Protein AF-A0A2N1XZN0-F1 (afdb_monomer)

Foldseek 3Di:
DDFPPLVVLVVLLVVLVVVLVVLPPAPQVDADQDDVNPCVHDRCVVVRVVSVVVNVLSVLLNVLSVVVVVLLVQVVVLCVLVVLLVCLVVDALVVVLVVDPPRDDVPPPCNVVVSVVSRVVSVVSNPDDRDDDPQLSNQLSVQLCVLAPHDPGDDDCPRSSVVSSVCSVVCVSVVSSPDDPDD

Radius of gyration: 26.37 Å; Cα contacts (8 Å, |Δi|>4): 139; chains: 1; bounding box: 56×38×82 Å

pLDDT: mean 94.98, std 6.24, range [45.44, 98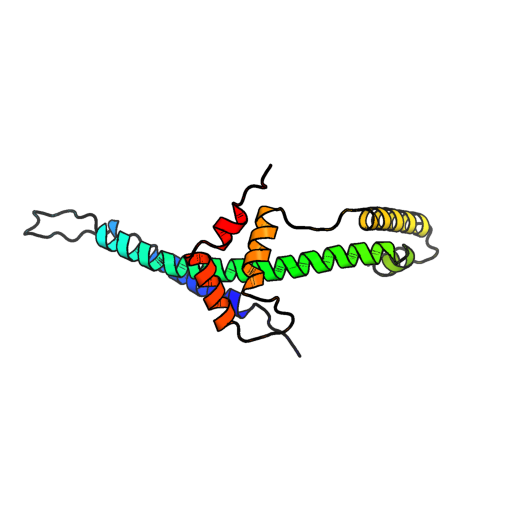.56]

Solvent-accessible surface area (backbone atoms only — not comparable to full-atom values): 10496 Å² total; per-residue (Å²): 134,92,74,71,70,64,55,64,52,53,52,51,38,52,52,49,53,52,51,51,62,65,65,65,64,68,48,56,83,47,62,74,62,38,79,93,57,74,42,61,73,54,58,44,56,72,60,39,53,51,51,54,56,59,48,51,58,52,49,35,45,39,51,20,49,48,50,54,50,50,48,52,51,49,52,53,50,37,51,53,54,44,50,51,26,54,44,35,67,77,52,57,39,66,66,55,50,74,68,45,86,87,55,68,53,94,84,42,90,62,27,66,60,52,47,51,52,43,38,50,54,33,50,54,45,41,70,48,77,80,70,70,71,58,72,39,56,46,36,23,46,52,56,49,50,76,77,43,69,85,77,94,61,76,69,89,50,70,64,52,51,53,50,34,27,51,36,49,75,70,40,50,42,58,52,43,30,64,61,72,80,85,127

Nearest PDB structures (foldseek):
  1t6j-assembly1_A  TM=6.547E-01  e=5.141E-02  Rhodotorula toruloides
  1t6p-assembly1_C  TM=6.583E-01  e=7.734E-02  Rhodotorula toruloides
  1t6p-assembly2_H  TM=6.247E-01  e=6.636E-02  Rhodotorula toruloides
  1t6p-assembly1_B  TM=6.487E-01  e=8.565E-02  Rhodotorula toruloides
  1t6p-assembly1_A  TM=6.321E-01  e=1.841E-01  Rhodotorula toruloides

Sequence (183 aa):
ATESGFMIVQYTAAALVNDLATRAHPACVYSIPTSANAEDHVSMGANEARHVLDMTHDLARVLALELYTAAQALDLRRDMINAARALARRSDAAQFASKVAGAPAPGAAAYPAFLAEVEGLRKELADCPAFAPGAAVARALAALRQHIAFMPVDRAMDGDIRVAVQLIESGELLRAAQVEPRS

Secondary structure (DSSP, 8-state):
----TTHHHHHHHHHHHHHHHHHTS-GGG----BGGGTB-----HHHHHHHHHHHHHHHHHHHHHHHHHHHHHHHHHHHHHHHHHHHHHHS-HHHHHTTSTTPPPTTSTTHHHHHHHHHHHHHHHHHSPPP---HHHHHHHHHHHHHS---SS----HHHHHHHHHHHHTTHHHHHHH-PPP-

Structure (mmCIF, N/CA/C/O backbone):
data_AF-A0A2N1XZN0-F1
#
_entry.id   AF-A0A2N1XZN0-F1
#
loop_
_atom_site.group_PDB
_atom_site.id
_atom_site.type_symbol
_atom_site.label_atom_id
_atom_site.label_alt_id
_atom_site.label_comp_id
_atom_site.label_asym_id
_atom_site.label_entity_id
_atom_site.label_seq_id
_atom_site.pdbx_PDB_ins_code
_atom_site.Cartn_x
_atom_site.Cartn_y
_atom_site.Cartn_z
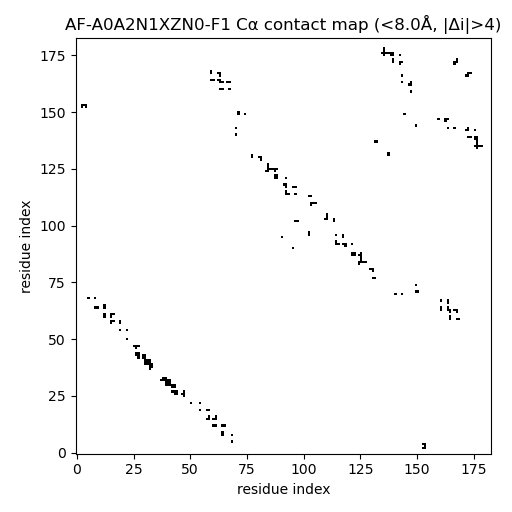_atom_site.occupancy
_atom_site.B_iso_or_equiv
_atom_site.auth_seq_id
_atom_site.auth_comp_id
_atom_site.auth_asym_id
_atom_site.auth_atom_id
_atom_site.pdbx_PDB_model_num
ATOM 1 N N . ALA A 1 1 ? -10.833 0.752 -23.403 1.00 75.75 1 ALA A N 1
ATOM 2 C CA . ALA A 1 1 ? -11.767 1.474 -22.523 1.00 75.75 1 ALA A CA 1
ATOM 3 C C . ALA A 1 1 ? -10.948 2.426 -21.658 1.00 75.75 1 ALA A C 1
ATOM 5 O O . ALA A 1 1 ? -9.732 2.270 -21.613 1.00 75.75 1 ALA A O 1
ATOM 6 N N . THR A 1 2 ? -11.568 3.450 -21.078 1.00 90.50 2 THR A N 1
ATOM 7 C CA . THR A 1 2 ? -10.902 4.321 -20.099 1.00 90.50 2 THR A CA 1
ATOM 8 C C . THR A 1 2 ? -11.017 3.663 -18.730 1.00 90.50 2 THR A C 1
ATOM 10 O O . THR A 1 2 ? -12.127 3.318 -18.337 1.00 90.50 2 THR A O 1
ATOM 13 N N . GLU A 1 3 ? -9.899 3.508 -18.024 1.00 93.50 3 GLU A N 1
ATOM 14 C CA . GLU A 1 3 ? -9.834 2.885 -16.696 1.00 93.50 3 GLU A CA 1
ATOM 15 C C . GLU A 1 3 ? -9.662 3.972 -15.620 1.00 93.50 3 GLU A C 1
ATOM 17 O O . GLU A 1 3 ? -8.870 4.903 -15.793 1.00 93.50 3 GLU A O 1
ATOM 22 N N . SER A 1 4 ? -10.396 3.861 -14.514 1.00 94.81 4 SER A N 1
ATOM 23 C CA . SER A 1 4 ? -10.299 4.747 -13.343 1.00 94.81 4 SER A CA 1
ATOM 24 C C . SER A 1 4 ? -9.342 4.207 -12.280 1.00 94.81 4 SER A C 1
ATOM 26 O O . SER A 1 4 ? -8.866 4.968 -11.431 1.00 94.81 4 SER A O 1
ATOM 28 N N . GLY A 1 5 ? -9.051 2.904 -12.301 1.00 95.38 5 GLY A N 1
ATOM 29 C CA . GLY A 1 5 ? -8.167 2.253 -11.349 1.00 95.38 5 GLY A CA 1
ATOM 30 C C . GLY A 1 5 ? -8.619 2.467 -9.905 1.00 95.38 5 GLY A C 1
ATOM 31 O O . GLY A 1 5 ? -9.792 2.358 -9.558 1.00 95.38 5 GLY A O 1
ATOM 32 N N . PHE A 1 6 ? -7.669 2.820 -9.042 1.00 97.44 6 PHE A N 1
ATOM 33 C CA . PHE A 1 6 ? -7.860 2.931 -7.592 1.00 97.44 6 PHE A CA 1
ATOM 34 C C . PHE A 1 6 ? -8.472 4.273 -7.146 1.00 97.44 6 PHE A C 1
ATOM 36 O O . PHE A 1 6 ? -8.454 4.598 -5.960 1.00 97.44 6 PHE A O 1
ATOM 43 N N . MET A 1 7 ? -9.042 5.061 -8.063 1.00 97.12 7 MET A N 1
ATOM 44 C CA . MET A 1 7 ? -9.631 6.369 -7.744 1.00 97.12 7 MET A CA 1
ATOM 45 C C . MET A 1 7 ? -10.669 6.284 -6.613 1.00 97.12 7 MET A C 1
ATOM 47 O O . MET A 1 7 ? -10.610 7.055 -5.657 1.00 97.12 7 MET A O 1
ATOM 51 N N . ILE A 1 8 ? -11.581 5.306 -6.670 1.00 96.19 8 ILE A N 1
ATOM 52 C CA . ILE A 1 8 ? -12.614 5.153 -5.636 1.00 96.19 8 ILE A CA 1
ATOM 53 C C . ILE A 1 8 ? -12.040 4.669 -4.297 1.00 96.19 8 ILE A C 1
ATOM 55 O O . ILE A 1 8 ? -12.499 5.108 -3.248 1.00 96.19 8 ILE A O 1
ATOM 59 N N . VAL A 1 9 ? -10.987 3.841 -4.323 1.00 97.50 9 VAL A N 1
ATOM 60 C CA . VAL A 1 9 ? -10.264 3.378 -3.123 1.00 97.50 9 VAL A CA 1
ATOM 61 C C . VAL A 1 9 ? -9.704 4.576 -2.357 1.00 97.50 9 VAL A C 1
ATOM 63 O O . VAL A 1 9 ? -9.856 4.660 -1.138 1.00 97.50 9 VAL A O 1
ATOM 66 N N . GLN A 1 10 ? -9.132 5.547 -3.076 1.00 97.44 10 GLN A N 1
ATOM 67 C CA . GLN A 1 10 ? -8.636 6.787 -2.485 1.00 97.44 10 GLN A CA 1
ATOM 68 C C . GLN A 1 10 ? -9.764 7.616 -1.853 1.00 97.44 10 GLN A C 1
ATOM 70 O O . GLN A 1 10 ? -9.594 8.131 -0.748 1.00 97.44 10 GLN A O 1
ATOM 75 N N . TYR A 1 11 ? -10.917 7.737 -2.518 1.00 97.50 11 TYR A N 1
ATOM 76 C CA . TYR A 1 11 ? -12.059 8.486 -1.980 1.00 97.50 11 TYR A CA 1
ATOM 77 C C . TYR A 1 11 ? -12.608 7.841 -0.707 1.00 97.50 11 TYR A C 1
ATOM 79 O O . TYR A 1 11 ? -12.889 8.539 0.266 1.00 97.50 11 TYR A O 1
ATOM 87 N N . THR A 1 12 ? -12.705 6.510 -0.681 1.00 97.81 12 THR A N 1
ATOM 88 C CA . THR A 1 12 ? -13.120 5.767 0.512 1.00 97.81 12 THR A CA 1
ATOM 89 C C . THR A 1 12 ? -12.134 5.960 1.663 1.00 97.81 12 THR A C 1
ATOM 91 O O . THR A 1 12 ? -12.561 6.250 2.779 1.00 97.81 12 THR A O 1
ATOM 94 N N . ALA A 1 13 ? -10.825 5.866 1.405 1.00 98.31 13 ALA A N 1
ATOM 95 C CA . ALA A 1 13 ? -9.807 6.095 2.430 1.00 98.31 13 ALA A CA 1
ATOM 96 C C . ALA A 1 13 ? -9.880 7.525 2.991 1.00 98.31 13 ALA A C 1
ATOM 98 O O . ALA A 1 13 ? -9.872 7.708 4.206 1.00 98.31 13 ALA A O 1
ATOM 99 N N . ALA A 1 14 ? -10.028 8.532 2.125 1.00 98.31 14 ALA A N 1
ATOM 100 C CA . ALA A 1 14 ? -10.159 9.927 2.538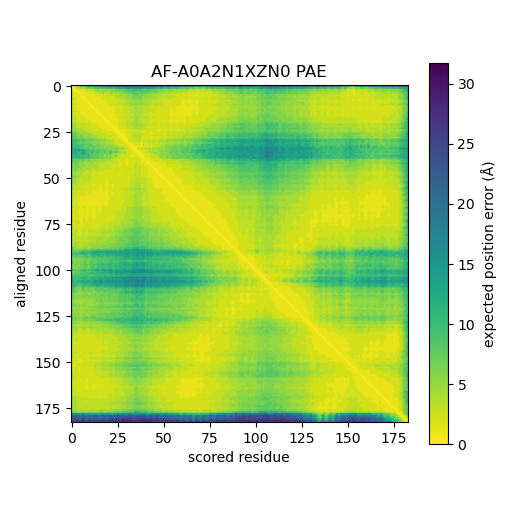 1.00 98.31 14 ALA A CA 1
ATOM 101 C C . ALA A 1 14 ? -11.405 10.167 3.409 1.00 98.31 14 ALA A C 1
ATOM 103 O O . ALA A 1 14 ? -11.319 10.858 4.424 1.00 98.31 14 ALA A O 1
ATOM 104 N N . ALA A 1 15 ? -12.546 9.566 3.052 1.00 98.31 15 ALA A N 1
ATOM 105 C CA . ALA A 1 15 ? -13.774 9.663 3.838 1.00 98.31 15 ALA A CA 1
ATOM 106 C C . ALA A 1 15 ? -13.611 9.051 5.240 1.00 98.31 15 ALA A C 1
ATOM 108 O O . ALA A 1 15 ? -13.977 9.686 6.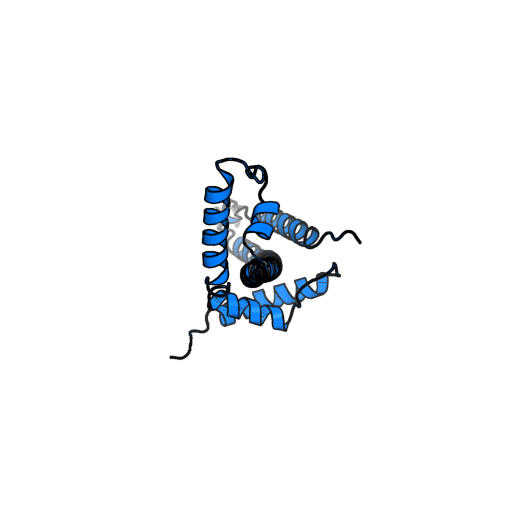228 1.00 98.31 15 ALA A O 1
ATOM 109 N N . LEU A 1 16 ? -13.009 7.859 5.332 1.00 98.25 16 LEU A N 1
ATOM 110 C CA . LEU A 1 16 ? -12.748 7.184 6.608 1.00 98.25 16 LEU A CA 1
ATOM 111 C C . LEU A 1 16 ? -11.783 7.979 7.495 1.00 98.25 16 LEU A C 1
ATOM 113 O O . LEU A 1 16 ? -12.038 8.143 8.684 1.00 98.25 16 LEU A O 1
ATOM 117 N N . VAL A 1 17 ? -10.697 8.511 6.926 1.00 98.38 17 VAL A N 1
ATOM 118 C CA . VAL A 1 17 ? -9.729 9.331 7.673 1.00 98.38 17 VAL A CA 1
ATOM 119 C C . VAL A 1 17 ? -10.375 10.616 8.195 1.00 98.38 17 VAL A C 1
ATOM 121 O O . VAL A 1 17 ? -10.137 10.995 9.340 1.00 98.38 17 VAL A O 1
ATOM 124 N N . ASN A 1 18 ? -11.219 11.273 7.396 1.00 98.12 18 ASN A N 1
ATOM 125 C CA . ASN A 1 18 ? -11.935 12.471 7.834 1.00 98.12 18 ASN A CA 1
ATOM 126 C C . ASN A 1 18 ? -12.917 12.179 8.984 1.00 98.12 18 ASN A C 1
ATOM 128 O O . ASN A 1 18 ? -13.022 12.955 9.936 1.00 98.12 18 ASN A O 1
ATOM 132 N N . ASP A 1 19 ? -13.616 11.047 8.917 1.00 97.69 19 ASP A N 1
ATOM 133 C CA . ASP A 1 19 ? -14.523 10.615 9.979 1.00 97.69 19 ASP A CA 1
ATOM 134 C C . ASP A 1 19 ? -13.769 10.247 11.272 1.00 97.69 19 ASP A C 1
ATOM 136 O O . ASP A 1 19 ? -14.148 10.679 12.361 1.00 97.69 19 ASP A O 1
ATOM 140 N N . LEU A 1 20 ? -12.637 9.542 11.156 1.00 98.00 20 LEU A N 1
ATOM 141 C CA . LEU A 1 20 ? -11.729 9.271 12.277 1.00 98.00 20 LEU A CA 1
ATOM 142 C C . LEU A 1 20 ? -11.234 10.565 12.935 1.00 98.00 20 LEU A C 1
ATOM 144 O O . LEU A 1 20 ? -11.257 10.678 14.159 1.00 98.00 20 LEU A O 1
ATOM 148 N N . ALA A 1 21 ? -10.822 11.554 12.138 1.00 97.19 21 ALA A N 1
ATOM 149 C CA . ALA A 1 21 ? -10.373 12.847 12.649 1.00 97.19 21 ALA A CA 1
ATOM 150 C C . ALA A 1 21 ? -11.491 13.588 13.398 1.00 97.19 21 ALA A C 1
ATOM 152 O O . ALA A 1 21 ? -11.241 14.203 14.432 1.00 97.19 21 ALA A O 1
ATOM 153 N N . THR A 1 22 ? -12.728 13.489 12.908 1.00 95.88 22 THR A N 1
ATOM 154 C CA . THR A 1 22 ? -13.901 14.095 13.553 1.00 95.88 22 THR A CA 1
ATOM 155 C C . THR A 1 22 ? -14.228 13.413 14.887 1.00 95.88 22 THR A C 1
ATOM 157 O O . THR A 1 22 ? -14.539 14.093 15.864 1.00 95.88 22 THR A O 1
ATOM 160 N N . ARG A 1 23 ? -14.118 12.079 14.961 1.00 95.44 23 ARG A N 1
ATOM 161 C CA . ARG A 1 23 ? -14.369 11.295 16.186 1.00 95.44 23 ARG A CA 1
ATOM 162 C C . ARG A 1 23 ? -13.253 11.362 17.227 1.00 95.44 23 ARG A C 1
ATOM 164 O O . ARG A 1 23 ? -13.500 11.024 18.376 1.00 95.44 23 ARG A O 1
ATOM 171 N N . ALA A 1 24 ? -12.063 11.836 16.865 1.00 95.94 24 ALA A N 1
ATOM 172 C CA . ALA A 1 24 ? -10.910 11.930 17.764 1.00 95.94 24 ALA A CA 1
ATOM 173 C C . ALA A 1 24 ? -11.029 13.025 18.847 1.00 95.94 24 ALA A C 1
ATOM 175 O O . ALA A 1 24 ? -10.055 13.303 19.549 1.00 95.94 24 ALA A O 1
ATOM 176 N N . HIS A 1 25 ? -12.188 13.679 18.983 1.00 95.88 25 HIS A N 1
ATOM 177 C CA . HIS A 1 25 ? -12.416 14.623 20.068 1.00 95.88 25 HIS A CA 1
ATOM 178 C C . HIS A 1 25 ? -12.482 13.879 21.418 1.00 95.88 25 HIS A C 1
ATOM 180 O O . HIS A 1 25 ? -13.339 13.009 21.581 1.00 95.88 25 HIS A O 1
ATOM 186 N N . PRO A 1 26 ? -11.623 14.220 22.395 1.00 95.25 26 PRO A N 1
ATOM 187 C CA . PRO A 1 26 ? -11.491 13.448 23.626 1.00 95.25 26 PRO A CA 1
ATOM 188 C C . PRO A 1 26 ? -12.726 13.592 24.521 1.00 95.25 26 PRO A C 1
ATOM 190 O O . PRO A 1 26 ? -13.073 14.695 24.937 1.00 95.25 26 PRO A O 1
ATOM 193 N N . ALA A 1 27 ? -13.355 12.485 24.910 1.00 93.69 27 ALA A N 1
ATOM 194 C CA . ALA A 1 27 ? -14.490 12.497 25.834 1.00 93.69 27 ALA A CA 1
ATOM 195 C C . ALA A 1 27 ? -14.088 12.935 27.253 1.00 93.69 27 ALA A C 1
ATOM 197 O O . ALA A 1 27 ? -14.923 13.439 28.003 1.00 93.69 27 ALA A O 1
ATOM 198 N N . CYS A 1 28 ? -12.813 12.779 27.621 1.00 92.62 28 CYS A N 1
ATOM 199 C CA . CYS A 1 28 ? -12.299 13.102 28.954 1.00 92.62 28 CYS A CA 1
ATOM 200 C C . CYS A 1 28 ? -12.264 14.604 29.283 1.00 92.62 28 CYS A C 1
ATOM 202 O O . CYS A 1 28 ? -12.054 14.960 30.439 1.00 92.62 28 CYS A O 1
ATOM 204 N N . VAL A 1 29 ? -12.477 15.489 28.300 1.00 95.50 29 VAL A N 1
ATOM 205 C CA . VAL A 1 29 ? -12.582 16.944 28.532 1.00 95.50 29 VAL A CA 1
ATOM 206 C C . VAL A 1 29 ? -13.964 17.369 29.038 1.00 95.50 29 VAL A C 1
ATOM 208 O O . VAL A 1 29 ? -14.152 18.529 29.401 1.00 95.50 29 VAL A O 1
ATOM 211 N N . TYR A 1 30 ? -14.926 16.443 29.079 1.00 92.75 30 TYR A N 1
ATOM 212 C CA . TYR A 1 30 ? -16.267 16.673 29.601 1.00 92.75 30 TYR A CA 1
ATOM 213 C C . TYR A 1 30 ? -16.455 15.995 30.958 1.00 92.75 30 TYR A C 1
ATOM 215 O O . TYR A 1 30 ? -16.087 14.841 31.153 1.00 92.75 30 TYR A O 1
ATOM 223 N N . SER A 1 31 ? -17.118 16.697 31.875 1.00 94.06 31 SER A N 1
ATOM 224 C CA . SER A 1 31 ? -17.570 16.163 33.158 1.00 94.06 31 SER A CA 1
ATOM 225 C C . SER A 1 31 ? -18.970 16.694 33.452 1.00 94.06 31 SER A C 1
ATOM 227 O O . SER A 1 31 ? -19.250 17.869 33.213 1.00 94.06 31 SER A O 1
ATOM 229 N N . ILE A 1 32 ? -19.854 15.832 33.952 1.00 93.00 32 ILE A N 1
ATOM 230 C CA . ILE A 1 32 ? -21.197 16.210 34.397 1.00 93.00 32 ILE A CA 1
ATOM 231 C C . ILE A 1 32 ? -21.308 15.790 35.862 1.00 93.00 32 ILE A C 1
ATOM 233 O O . ILE A 1 32 ? -21.237 14.588 36.120 1.00 93.00 32 ILE A O 1
ATOM 237 N N . PRO A 1 33 ? -21.482 16.738 36.803 1.00 93.62 33 PRO A N 1
ATOM 238 C CA . PRO A 1 33 ? -21.619 16.410 38.211 1.00 93.62 33 PRO A CA 1
ATOM 239 C C . PRO A 1 33 ? -22.817 15.503 38.483 1.00 93.62 33 PRO A C 1
ATOM 241 O O . PRO A 1 33 ? -23.930 15.754 38.011 1.00 93.62 33 PRO A O 1
ATOM 244 N N . THR A 1 34 ? -22.603 14.476 39.292 1.00 93.94 34 THR A N 1
ATOM 245 C CA . THR A 1 34 ? -23.621 13.499 39.696 1.00 93.94 34 THR A CA 1
ATOM 246 C C . THR A 1 34 ? -23.715 13.417 41.220 1.00 93.94 34 THR A C 1
ATOM 248 O O . THR A 1 34 ? -22.968 14.069 41.954 1.00 93.94 34 THR A O 1
ATOM 251 N N . SER A 1 35 ? -24.700 12.664 41.724 1.00 93.25 35 SER A N 1
ATOM 252 C CA . SER A 1 35 ? -24.818 12.343 43.156 1.00 93.25 35 SER A CA 1
ATOM 253 C C . SER A 1 35 ? -24.848 13.580 44.071 1.00 93.25 35 SER A C 1
ATOM 255 O O . SER A 1 35 ? -24.110 13.657 45.047 1.00 93.25 35 SER A O 1
ATOM 257 N N . ALA A 1 36 ? -25.682 14.576 43.738 1.00 92.38 36 ALA A N 1
ATOM 258 C CA . ALA A 1 36 ? -25.765 15.854 44.460 1.00 92.38 36 ALA A CA 1
ATOM 259 C C . ALA A 1 36 ? -24.402 16.564 44.611 1.00 92.38 36 ALA A C 1
ATOM 261 O O . ALA A 1 36 ? -24.102 17.131 45.660 1.00 92.38 36 ALA A O 1
ATOM 262 N N . ASN A 1 37 ? -23.594 16.537 43.543 1.00 92.75 37 ASN A N 1
ATOM 263 C CA . ASN A 1 37 ? -22.253 17.125 43.474 1.00 92.75 37 ASN A CA 1
ATOM 264 C C . ASN A 1 37 ? -21.205 16.417 44.357 1.00 92.75 37 ASN A C 1
ATOM 266 O O . ASN A 1 37 ? -20.148 16.984 44.615 1.00 92.75 37 ASN A O 1
ATOM 270 N N . ALA A 1 38 ? -21.484 15.191 44.820 1.00 94.25 38 ALA A N 1
ATOM 271 C CA . ALA A 1 38 ? -20.475 14.341 45.456 1.00 94.25 38 ALA A CA 1
ATOM 272 C C . ALA A 1 38 ? -19.449 13.812 44.440 1.00 94.25 38 ALA A C 1
ATOM 274 O O . ALA A 1 38 ? -18.286 13.617 44.777 1.00 94.25 38 ALA A O 1
ATOM 275 N N . GLU A 1 39 ? -19.885 13.599 43.198 1.00 93.69 39 GLU A N 1
ATOM 276 C CA . GLU A 1 39 ? -19.036 13.287 42.049 1.00 93.69 39 GLU A CA 1
ATOM 277 C C . GLU A 1 39 ? -19.025 14.514 41.133 1.00 93.69 39 GLU A C 1
ATOM 279 O O . GLU A 1 39 ? -19.744 14.574 40.139 1.00 93.69 39 GLU A O 1
ATOM 284 N N . ASP A 1 40 ? -18.274 15.545 41.513 1.00 94.12 40 ASP A N 1
ATOM 285 C CA . ASP A 1 40 ? -18.189 16.821 40.790 1.00 94.12 40 ASP A CA 1
ATOM 286 C C . ASP A 1 40 ? -17.206 16.793 39.605 1.00 94.12 40 ASP A C 1
ATOM 288 O O . ASP A 1 40 ? -17.276 17.638 38.708 1.00 94.12 40 ASP A O 1
ATOM 292 N N . HIS A 1 41 ? -16.347 15.771 39.544 1.00 95.06 41 HIS A N 1
ATOM 293 C CA . HIS A 1 41 ? -15.459 15.495 38.422 1.00 95.06 41 HIS A CA 1
ATOM 294 C C . HIS A 1 41 ? -15.398 13.995 38.095 1.00 95.06 41 HIS A C 1
ATOM 296 O O . HIS A 1 41 ? -15.044 13.174 38.940 1.00 95.06 41 HIS A O 1
ATOM 302 N N . VAL A 1 42 ? -15.647 13.630 36.835 1.00 95.06 42 VAL A N 1
ATOM 303 C CA . VAL A 1 42 ? -15.548 12.247 36.336 1.00 95.06 42 VAL A CA 1
ATOM 304 C C . VAL A 1 42 ? -14.695 12.174 35.069 1.00 95.06 42 VAL A C 1
ATOM 306 O O . VAL A 1 42 ? -14.526 13.160 34.363 1.00 95.06 42 VAL A O 1
ATOM 309 N N . SER A 1 43 ? -14.123 11.003 34.778 1.00 94.69 43 SER A N 1
ATOM 310 C CA . SER A 1 43 ? -13.111 10.848 33.718 1.00 94.69 43 SER A CA 1
ATOM 311 C C . SER A 1 43 ? -13.663 10.577 32.318 1.00 94.69 43 SER A C 1
ATOM 313 O O . SER A 1 43 ? -12.919 10.677 31.347 1.00 94.69 43 SER A O 1
ATOM 315 N N . MET A 1 44 ? -14.918 10.125 32.215 1.00 96.75 44 MET A N 1
ATOM 316 C CA . MET A 1 44 ? -15.516 9.581 30.983 1.00 96.75 44 MET A CA 1
ATOM 317 C C . MET A 1 44 ? -14.714 8.435 30.327 1.00 96.75 44 MET A C 1
ATOM 319 O O . MET A 1 44 ? -14.957 8.082 29.174 1.00 96.75 44 MET A O 1
ATOM 323 N N . GLY A 1 45 ? -13.791 7.797 31.060 1.00 95.62 45 GLY A N 1
ATOM 324 C CA . GLY A 1 45 ? -12.815 6.865 30.483 1.00 95.62 45 GLY A CA 1
ATOM 325 C C . GLY A 1 45 ? -13.422 5.623 29.821 1.00 95.62 45 GLY A C 1
ATOM 326 O O . GLY A 1 45 ? -12.908 5.155 28.810 1.00 95.62 45 GLY A O 1
ATOM 327 N N . ALA A 1 46 ? -14.542 5.108 30.336 1.00 95.50 46 ALA A N 1
ATOM 328 C CA . ALA A 1 46 ? -15.234 3.973 29.718 1.00 95.50 46 ALA A CA 1
ATOM 329 C C . ALA A 1 46 ? -15.850 4.329 28.350 1.00 95.50 46 ALA A C 1
ATOM 331 O O . ALA A 1 46 ? -15.869 3.490 27.449 1.00 95.50 46 ALA A O 1
ATOM 332 N N . ASN A 1 47 ? -16.321 5.570 28.181 1.00 94.50 47 ASN A N 1
ATOM 333 C CA . ASN A 1 47 ? -16.852 6.054 26.905 1.00 94.50 47 ASN A CA 1
ATOM 334 C C . ASN A 1 47 ? -15.719 6.238 25.896 1.00 94.50 47 ASN A C 1
ATOM 336 O O . ASN A 1 47 ? -15.820 5.746 24.775 1.00 94.50 47 ASN A O 1
ATOM 340 N N . GLU A 1 48 ? -14.618 6.857 26.328 1.00 96.19 48 GLU A N 1
ATOM 341 C CA . GLU A 1 48 ? -13.422 7.034 25.500 1.00 96.19 48 GLU A CA 1
ATOM 342 C C . GLU A 1 48 ? -12.881 5.686 25.003 1.00 96.19 48 GLU A C 1
ATOM 344 O O . GLU A 1 48 ? -12.661 5.503 23.808 1.00 96.19 48 GLU A O 1
ATOM 349 N N . ALA A 1 49 ? -12.742 4.701 25.896 1.00 96.44 49 ALA A N 1
ATOM 350 C CA . ALA A 1 49 ? -12.248 3.373 25.537 1.00 96.44 49 ALA A CA 1
ATOM 351 C C . ALA A 1 49 ? -13.128 2.682 24.481 1.00 96.44 49 ALA A C 1
ATOM 353 O O . ALA A 1 49 ? -12.606 2.055 23.560 1.00 96.44 49 ALA A O 1
ATOM 354 N N . ARG A 1 50 ? -14.458 2.816 24.586 1.00 96.06 50 ARG A N 1
ATOM 355 C CA . ARG A 1 50 ? -15.396 2.290 23.583 1.00 96.06 50 ARG A CA 1
ATOM 356 C C . ARG A 1 50 ? -15.254 3.003 22.238 1.00 96.06 50 ARG A C 1
ATOM 358 O O . ARG A 1 50 ? -15.188 2.327 21.219 1.00 96.06 50 ARG A O 1
ATOM 365 N N . HIS A 1 51 ? -15.169 4.335 22.232 1.00 95.19 51 HIS A N 1
ATOM 366 C CA . HIS A 1 51 ? -14.999 5.109 20.998 1.00 95.19 51 HIS A CA 1
ATOM 367 C C . HIS A 1 51 ? -13.701 4.749 20.276 1.00 95.19 51 HIS A C 1
ATOM 369 O O . HIS A 1 51 ? -13.718 4.481 19.077 1.00 95.19 51 HIS A O 1
ATOM 375 N N . VAL A 1 52 ? -12.587 4.682 21.011 1.00 96.38 52 VAL A N 1
ATOM 376 C CA . VAL A 1 52 ? -11.288 4.307 20.443 1.00 96.38 52 VAL A CA 1
ATOM 377 C C . VAL A 1 52 ? -11.330 2.887 19.888 1.00 96.38 52 VAL A C 1
ATOM 379 O O . VAL A 1 52 ? -10.838 2.664 18.783 1.00 96.38 52 VAL A O 1
ATOM 382 N N . LEU A 1 53 ? -11.945 1.937 20.604 1.00 96.31 53 LEU A N 1
ATOM 383 C CA . LEU A 1 53 ? -12.100 0.565 20.119 1.00 96.31 53 LEU A CA 1
ATOM 384 C C . LEU A 1 53 ? -12.860 0.525 18.786 1.00 96.31 53 LEU A C 1
ATOM 386 O O . LEU A 1 53 ? -12.367 -0.076 17.833 1.00 96.31 53 LEU A O 1
ATOM 390 N N . ASP A 1 54 ? -13.990 1.222 18.678 1.00 96.19 54 ASP A N 1
ATOM 391 C CA . ASP A 1 54 ? -14.759 1.292 17.431 1.00 96.19 54 ASP A CA 1
ATOM 392 C C . ASP A 1 54 ? -13.939 1.931 16.292 1.00 96.19 54 ASP A C 1
ATOM 394 O O . ASP A 1 54 ? -13.927 1.429 15.166 1.00 96.19 54 ASP A O 1
ATOM 398 N N . MET A 1 55 ? -13.174 2.989 16.589 1.00 97.81 55 MET A N 1
ATOM 399 C CA . MET A 1 55 ? -12.278 3.644 15.627 1.00 97.81 55 MET A CA 1
ATOM 400 C C . MET A 1 55 ? -11.164 2.718 15.114 1.00 97.81 55 MET A C 1
ATOM 402 O O . MET A 1 55 ? -10.709 2.891 13.982 1.00 97.81 55 MET A O 1
ATOM 406 N N . THR A 1 56 ? -10.733 1.708 15.883 1.00 96.69 56 THR A N 1
ATOM 407 C CA . THR A 1 56 ? -9.713 0.757 15.401 1.00 96.69 56 THR A CA 1
ATOM 408 C C . THR A 1 56 ? -10.185 -0.067 14.200 1.00 96.69 56 THR A C 1
ATOM 410 O O . THR A 1 56 ? -9.376 -0.375 13.324 1.00 96.69 56 THR A O 1
ATOM 413 N N . HIS A 1 57 ? -11.487 -0.352 14.089 1.00 95.81 57 HIS A N 1
ATOM 414 C CA . HIS A 1 57 ? -12.047 -1.041 12.923 1.00 95.81 57 HIS A CA 1
ATOM 415 C C . HIS A 1 57 ? -12.013 -0.167 11.664 1.00 95.81 57 HIS A C 1
ATOM 417 O O . HIS A 1 57 ? -11.719 -0.652 10.571 1.00 95.81 57 HIS A O 1
ATOM 423 N N . ASP A 1 58 ? -12.270 1.134 11.796 1.00 97.38 58 ASP A N 1
ATOM 424 C CA . ASP A 1 58 ? -12.163 2.068 10.672 1.00 97.38 58 ASP A CA 1
ATOM 425 C C . ASP A 1 58 ? -10.710 2.306 10.268 1.00 97.38 58 ASP A C 1
ATOM 427 O O . ASP A 1 58 ? -10.400 2.347 9.077 1.00 97.38 58 ASP A O 1
ATOM 431 N N . LEU A 1 59 ? -9.797 2.359 11.241 1.00 97.56 59 LEU A N 1
ATOM 432 C CA . LEU A 1 59 ? -8.366 2.391 10.965 1.00 97.56 59 LEU A CA 1
ATOM 433 C C . LEU A 1 59 ? -7.915 1.137 10.201 1.00 97.56 59 LEU A C 1
ATOM 435 O O . LEU A 1 59 ? -7.170 1.254 9.229 1.00 97.56 59 LEU A O 1
ATOM 439 N N . ALA A 1 60 ? -8.401 -0.052 10.572 1.00 97.75 60 ALA A N 1
ATOM 440 C CA . ALA A 1 60 ? -8.102 -1.285 9.845 1.00 97.75 60 ALA A CA 1
ATOM 441 C C . ALA A 1 60 ? -8.557 -1.216 8.376 1.00 97.75 60 ALA A C 1
ATOM 443 O O . ALA A 1 60 ? -7.833 -1.661 7.483 1.00 97.75 60 ALA A O 1
ATOM 444 N N . ARG A 1 61 ? -9.711 -0.589 8.102 1.00 98.25 61 ARG A N 1
ATOM 445 C CA . ARG A 1 61 ? -10.179 -0.322 6.731 1.00 98.25 61 ARG A CA 1
ATOM 446 C C . ARG A 1 61 ? -9.250 0.624 5.981 1.00 98.25 61 ARG A C 1
ATOM 448 O O . ARG A 1 61 ? -8.899 0.327 4.845 1.00 98.25 61 ARG A O 1
ATOM 455 N N . VAL A 1 62 ? -8.811 1.717 6.603 1.00 98.56 62 VAL A N 1
ATOM 456 C CA . VAL A 1 62 ? -7.850 2.648 5.984 1.00 98.56 62 VAL A CA 1
ATOM 457 C C . VAL A 1 62 ? -6.552 1.924 5.612 1.00 98.56 62 VAL A C 1
ATOM 459 O O . VAL A 1 62 ? -6.116 2.008 4.464 1.00 98.56 62 VAL A O 1
ATOM 462 N N . LEU A 1 63 ? -5.986 1.146 6.538 1.00 98.31 63 LEU A N 1
ATOM 463 C CA . LEU A 1 63 ? -4.761 0.374 6.303 1.00 98.31 63 LEU A CA 1
ATOM 464 C C . LEU A 1 63 ? -4.935 -0.674 5.195 1.00 98.31 63 LEU A C 1
ATOM 466 O O . LEU A 1 63 ? -4.029 -0.884 4.390 1.00 98.31 63 LEU A O 1
ATOM 470 N N . ALA A 1 64 ? -6.101 -1.315 5.114 1.00 98.38 64 ALA A N 1
ATOM 471 C CA . ALA A 1 64 ? -6.408 -2.268 4.054 1.00 98.38 64 ALA A CA 1
ATOM 472 C C . ALA A 1 64 ? -6.412 -1.605 2.666 1.00 98.38 64 ALA A C 1
ATOM 474 O O . ALA A 1 64 ? -5.824 -2.141 1.725 1.00 98.38 64 ALA A O 1
ATOM 475 N N . LEU A 1 65 ? -7.033 -0.426 2.541 1.00 98.56 65 LEU A N 1
ATOM 476 C CA . LEU A 1 65 ? -7.063 0.350 1.296 1.00 98.56 65 LEU A CA 1
ATOM 477 C C . LEU A 1 65 ? -5.656 0.826 0.897 1.00 98.56 65 LEU A C 1
ATOM 479 O O . LEU A 1 65 ? -5.285 0.760 -0.280 1.00 98.56 65 LEU A O 1
ATOM 483 N N . GLU A 1 66 ? -4.854 1.255 1.873 1.00 98.44 66 GLU A N 1
ATOM 484 C CA . GLU A 1 66 ? -3.464 1.656 1.661 1.00 98.44 66 GLU A CA 1
ATOM 485 C C . GLU A 1 66 ? -2.609 0.483 1.169 1.00 98.44 66 GLU A C 1
ATOM 487 O O . GLU A 1 66 ? -1.964 0.595 0.126 1.00 98.44 66 GLU A O 1
ATOM 492 N N . LEU A 1 67 ? -2.640 -0.665 1.854 1.00 98.00 67 LEU A N 1
ATOM 493 C CA . LEU A 1 67 ? -1.855 -1.837 1.456 1.00 98.00 67 LEU A CA 1
ATOM 494 C C . LEU A 1 67 ? -2.303 -2.414 0.114 1.00 98.00 67 LEU A C 1
ATOM 496 O O . LEU A 1 67 ? -1.456 -2.851 -0.669 1.00 98.00 67 LEU A O 1
ATOM 500 N N . TYR A 1 68 ? -3.602 -2.381 -0.189 1.00 98.31 68 TYR A N 1
ATOM 501 C CA . TYR A 1 68 ? -4.103 -2.794 -1.497 1.00 98.31 68 TYR A CA 1
ATOM 502 C C . TYR A 1 68 ? -3.526 -1.909 -2.615 1.00 98.31 68 TYR A C 1
ATOM 504 O O . TYR A 1 68 ? -3.008 -2.417 -3.616 1.00 98.31 68 TYR A O 1
ATOM 512 N N . THR A 1 69 ? -3.524 -0.590 -2.405 1.00 98.38 69 THR A N 1
ATOM 513 C CA . THR A 1 69 ? -2.942 0.385 -3.339 1.00 98.38 69 THR A CA 1
ATOM 514 C C . THR A 1 69 ? -1.425 0.218 -3.457 1.00 98.38 69 THR A C 1
ATOM 516 O O . THR A 1 69 ? -0.882 0.190 -4.563 1.00 98.38 69 THR A O 1
ATOM 519 N N . ALA A 1 70 ? -0.727 0.052 -2.331 1.00 98.25 70 ALA A N 1
ATOM 520 C CA . ALA A 1 70 ? 0.720 -0.120 -2.287 1.00 98.25 70 ALA A CA 1
ATOM 521 C C . ALA A 1 70 ? 1.169 -1.397 -3.012 1.00 98.25 70 ALA A C 1
ATOM 523 O O . ALA A 1 70 ? 2.161 -1.369 -3.741 1.00 98.25 70 ALA A O 1
ATOM 524 N N . ALA A 1 71 ? 0.423 -2.496 -2.868 1.00 98.31 71 ALA A N 1
ATOM 525 C CA . ALA A 1 71 ? 0.695 -3.741 -3.578 1.00 98.31 71 ALA A CA 1
ATOM 526 C C . ALA A 1 71 ? 0.589 -3.561 -5.098 1.00 98.31 71 ALA A C 1
ATOM 528 O O . ALA A 1 71 ? 1.497 -3.949 -5.833 1.00 98.31 71 ALA A O 1
ATOM 529 N N . GLN A 1 72 ? -0.483 -2.917 -5.571 1.00 98.31 72 GLN A N 1
ATOM 530 C CA . GLN A 1 72 ? -0.662 -2.613 -6.992 1.00 98.31 72 GLN A CA 1
ATOM 531 C C . GLN A 1 72 ? 0.461 -1.709 -7.528 1.00 98.31 72 GLN A C 1
ATOM 533 O O . GLN A 1 72 ? 1.038 -1.984 -8.581 1.00 98.31 72 GLN A O 1
ATOM 538 N N . ALA A 1 73 ? 0.804 -0.647 -6.795 1.00 98.25 73 ALA A N 1
ATOM 539 C CA . ALA A 1 73 ? 1.859 0.287 -7.179 1.00 98.25 73 ALA A CA 1
ATOM 540 C C . ALA A 1 73 ? 3.242 -0.381 -7.226 1.00 98.25 73 ALA A C 1
ATOM 542 O O . ALA A 1 73 ? 4.053 -0.080 -8.105 1.00 98.25 73 ALA A O 1
ATOM 543 N N . LEU A 1 74 ? 3.519 -1.298 -6.297 1.00 98.44 74 LEU A N 1
ATOM 544 C CA . LEU A 1 74 ? 4.784 -2.019 -6.245 1.00 98.44 74 LEU A CA 1
ATOM 545 C C . LEU A 1 74 ? 4.946 -2.984 -7.424 1.00 98.44 74 LEU A C 1
ATOM 547 O O . LEU A 1 74 ? 6.035 -3.035 -7.998 1.00 98.44 74 LEU A O 1
ATOM 551 N N . ASP A 1 75 ? 3.883 -3.687 -7.818 1.00 98.12 75 ASP A N 1
ATOM 552 C CA . ASP A 1 75 ? 3.894 -4.541 -9.011 1.00 98.12 75 ASP A CA 1
ATOM 553 C C . ASP A 1 75 ? 4.179 -3.713 -10.272 1.00 98.12 75 ASP A C 1
ATOM 555 O O . ASP A 1 75 ? 5.130 -4.000 -11.001 1.00 98.12 75 ASP A O 1
ATOM 559 N N . LEU A 1 76 ? 3.456 -2.601 -10.464 1.00 97.94 76 LEU A N 1
ATOM 560 C CA . LEU A 1 76 ? 3.680 -1.681 -11.587 1.00 97.94 76 LEU A CA 1
ATOM 561 C C . LEU A 1 76 ? 5.114 -1.137 -11.615 1.00 97.94 76 LEU A C 1
ATOM 563 O O . LEU A 1 76 ? 5.762 -1.112 -12.663 1.00 97.94 76 LEU A O 1
ATOM 567 N N . ARG A 1 77 ? 5.640 -0.718 -10.457 1.00 97.38 77 ARG A N 1
ATOM 568 C CA . ARG A 1 77 ? 7.008 -0.201 -10.342 1.00 97.38 77 ARG A CA 1
ATOM 569 C C . ARG A 1 77 ? 8.039 -1.275 -10.677 1.00 97.38 77 ARG A C 1
ATOM 571 O O . ARG A 1 77 ? 9.015 -0.987 -11.374 1.00 97.38 77 ARG A O 1
ATOM 578 N N . ARG A 1 78 ? 7.837 -2.499 -10.186 1.00 97.00 78 ARG A N 1
ATOM 579 C CA . ARG A 1 78 ? 8.721 -3.636 -10.454 1.00 97.00 78 ARG A CA 1
ATOM 580 C C . A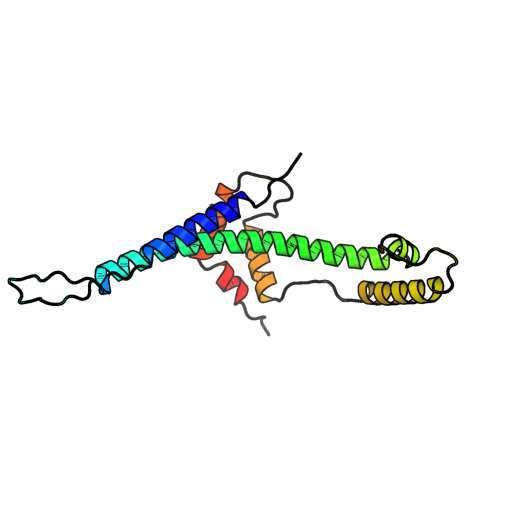RG A 1 78 ? 8.753 -3.964 -11.938 1.00 97.00 78 ARG A C 1
ATOM 582 O O . ARG A 1 78 ? 9.844 -4.132 -12.486 1.00 97.00 78 ARG A O 1
ATOM 589 N N . ASP A 1 79 ? 7.593 -4.024 -12.573 1.00 96.88 79 ASP A N 1
ATOM 590 C CA . ASP A 1 79 ? 7.485 -4.353 -13.989 1.00 96.88 79 ASP A CA 1
ATOM 591 C C . ASP A 1 79 ? 8.088 -3.252 -14.858 1.00 96.88 79 ASP A C 1
ATOM 593 O O . ASP A 1 79 ? 8.902 -3.547 -15.731 1.00 96.88 79 ASP A O 1
ATOM 597 N N . MET A 1 80 ? 7.808 -1.981 -14.560 1.00 96.44 80 MET A N 1
ATOM 598 C CA . MET A 1 80 ? 8.374 -0.840 -15.283 1.00 96.44 80 MET A CA 1
ATOM 599 C C . MET A 1 80 ? 9.909 -0.817 -15.227 1.00 96.44 80 MET A C 1
ATOM 601 O O . MET A 1 80 ? 10.567 -0.715 -16.265 1.00 96.44 80 MET A O 1
ATOM 605 N N . ILE A 1 81 ? 10.500 -0.944 -14.033 1.00 95.38 81 ILE A N 1
ATOM 606 C CA . ILE A 1 81 ? 11.962 -0.898 -13.875 1.00 95.38 81 ILE A CA 1
ATOM 607 C C . ILE A 1 81 ? 12.612 -2.105 -14.558 1.00 95.38 81 ILE A C 1
ATOM 609 O O . ILE A 1 81 ? 13.602 -1.963 -15.278 1.00 95.38 81 ILE A O 1
ATOM 613 N N . ASN A 1 82 ? 12.057 -3.304 -14.378 1.00 97.06 82 ASN A N 1
ATOM 614 C CA . ASN A 1 82 ? 12.632 -4.502 -14.981 1.00 97.06 82 ASN A CA 1
ATOM 615 C C . ASN A 1 82 ? 12.431 -4.550 -16.505 1.00 97.06 82 ASN A C 1
ATOM 617 O O . ASN A 1 82 ? 13.319 -5.034 -17.210 1.00 97.06 82 ASN A O 1
ATOM 621 N N . ALA A 1 83 ? 11.344 -3.982 -17.033 1.00 95.19 83 ALA A N 1
ATOM 622 C CA . ALA A 1 83 ? 11.150 -3.797 -18.468 1.00 95.19 83 ALA A CA 1
ATOM 623 C C . ALA A 1 83 ? 12.182 -2.828 -19.061 1.00 95.19 83 ALA A C 1
ATOM 625 O O . ALA A 1 83 ? 12.737 -3.124 -20.121 1.00 95.19 83 ALA A O 1
ATOM 626 N N . ALA A 1 84 ? 12.490 -1.725 -18.367 1.00 93.31 84 ALA A N 1
ATOM 627 C CA . ALA A 1 84 ? 13.527 -0.778 -18.777 1.00 93.31 84 ALA A CA 1
ATOM 628 C C . ALA A 1 84 ? 14.919 -1.433 -18.810 1.00 93.31 84 ALA A C 1
ATOM 630 O O . ALA A 1 84 ? 15.640 -1.301 -19.798 1.00 93.31 84 ALA A O 1
ATOM 631 N N . ARG A 1 85 ? 15.262 -2.235 -17.793 1.00 95.44 85 ARG A N 1
ATOM 632 C CA . ARG A 1 85 ? 16.506 -3.031 -17.764 1.00 95.44 85 ARG A CA 1
ATOM 633 C C . ARG A 1 85 ? 16.588 -4.026 -18.918 1.00 95.44 85 ARG A C 1
ATOM 635 O O . ARG A 1 85 ? 17.612 -4.144 -19.586 1.00 95.44 85 ARG A O 1
ATOM 642 N N . ALA A 1 86 ? 15.496 -4.740 -19.179 1.00 95.00 86 ALA A N 1
ATOM 643 C CA . ALA A 1 86 ? 15.435 -5.676 -20.292 1.00 95.00 86 ALA A CA 1
ATOM 644 C C . ALA A 1 86 ? 15.529 -4.957 -21.648 1.00 95.00 86 ALA A C 1
ATOM 646 O O . ALA A 1 86 ? 16.111 -5.512 -22.578 1.00 95.00 86 ALA A O 1
ATOM 647 N N . LEU A 1 87 ? 14.964 -3.748 -21.773 1.00 94.38 87 LEU A N 1
ATOM 648 C CA . LEU A 1 87 ? 15.079 -2.915 -22.971 1.00 94.38 87 LEU A CA 1
ATOM 649 C C . LEU A 1 87 ? 16.526 -2.476 -23.184 1.00 94.38 87 LEU A C 1
ATOM 651 O O . LEU A 1 87 ? 17.046 -2.626 -24.283 1.00 94.38 87 LEU A O 1
ATOM 655 N N . ALA A 1 88 ? 17.199 -2.037 -22.119 1.00 95.25 88 ALA A N 1
ATOM 656 C CA . ALA A 1 88 ? 18.601 -1.645 -22.166 1.00 95.25 88 ALA A CA 1
ATOM 657 C C . ALA A 1 88 ? 19.493 -2.756 -22.732 1.00 95.25 88 ALA A C 1
ATOM 659 O O . ALA A 1 88 ? 20.390 -2.463 -23.507 1.00 95.25 88 ALA A O 1
ATOM 660 N N . ARG A 1 89 ? 19.216 -4.032 -22.431 1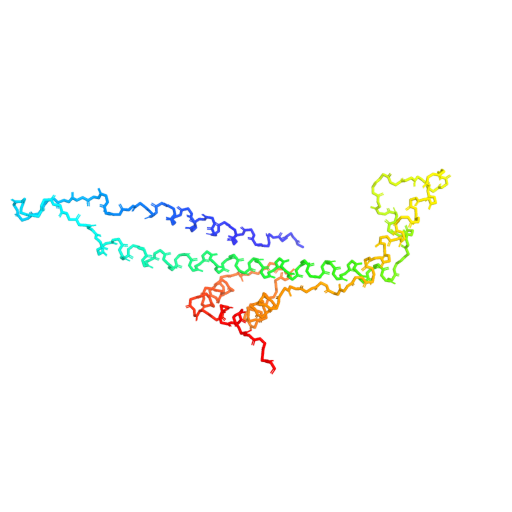.00 94.75 89 ARG A N 1
ATOM 661 C CA . ARG A 1 89 ? 19.987 -5.181 -22.948 1.00 94.75 89 ARG A CA 1
ATOM 662 C C . ARG A 1 89 ? 19.758 -5.505 -24.424 1.00 94.75 89 ARG A C 1
ATOM 664 O O . ARG A 1 89 ? 20.638 -6.094 -25.040 1.00 94.75 89 ARG A O 1
ATOM 671 N N . ARG A 1 90 ? 18.581 -5.187 -24.969 1.00 95.25 90 ARG A N 1
ATOM 672 C CA . ARG A 1 90 ? 18.169 -5.578 -26.334 1.00 95.25 90 ARG A CA 1
ATOM 673 C C . ARG A 1 90 ? 18.183 -4.432 -27.349 1.00 95.25 90 ARG A C 1
ATOM 675 O O . ARG A 1 90 ? 18.008 -4.690 -28.534 1.00 95.25 90 ARG A O 1
ATOM 682 N N . SER A 1 91 ? 18.352 -3.198 -26.886 1.00 93.12 91 SER A N 1
ATOM 683 C CA . SER A 1 91 ? 18.386 -1.981 -27.703 1.00 93.12 91 SER A CA 1
ATOM 684 C C . SER A 1 91 ? 19.771 -1.337 -27.664 1.00 93.12 91 SER A C 1
ATOM 686 O O . SER A 1 91 ? 20.539 -1.555 -26.729 1.00 93.12 91 SER A O 1
ATOM 688 N N . ASP A 1 92 ? 20.078 -0.523 -28.671 1.00 93.69 92 ASP A N 1
ATOM 689 C CA . ASP A 1 92 ? 21.311 0.261 -28.750 1.00 93.69 92 ASP A CA 1
ATOM 690 C C . ASP A 1 92 ? 21.132 1.683 -28.185 1.00 93.69 92 ASP A C 1
ATOM 692 O O . ASP A 1 92 ? 20.013 2.153 -27.952 1.00 93.69 92 ASP A O 1
ATOM 696 N N . ALA A 1 93 ? 22.243 2.393 -27.959 1.00 92.62 93 ALA A N 1
ATOM 697 C CA . ALA A 1 93 ? 22.209 3.782 -27.499 1.00 92.62 93 ALA A CA 1
ATOM 698 C C . ALA A 1 93 ? 21.469 4.724 -28.456 1.00 92.62 93 ALA A C 1
ATOM 700 O O . ALA A 1 93 ? 20.866 5.693 -28.000 1.00 92.62 93 ALA A O 1
ATOM 701 N N . ALA A 1 94 ? 21.469 4.450 -29.764 1.00 92.00 94 ALA A N 1
ATOM 702 C CA . ALA A 1 94 ? 20.799 5.297 -30.746 1.00 92.00 94 ALA A CA 1
ATOM 703 C C . ALA A 1 94 ? 19.271 5.297 -30.554 1.00 92.00 94 ALA A C 1
ATOM 705 O O . ALA A 1 94 ? 18.633 6.352 -30.616 1.00 92.00 94 ALA A O 1
ATOM 706 N N . GLN A 1 95 ? 18.676 4.142 -30.242 1.00 92.38 95 GLN A N 1
ATOM 707 C CA . GLN A 1 95 ? 17.253 4.046 -29.915 1.00 92.38 95 GLN A CA 1
ATOM 708 C C . GLN A 1 95 ? 16.898 4.838 -28.654 1.00 92.38 95 GLN A C 1
ATOM 710 O O . GLN A 1 95 ? 15.893 5.550 -28.657 1.00 92.38 95 GLN A O 1
ATOM 715 N N . PHE A 1 96 ? 17.719 4.774 -27.602 1.00 92.06 96 PHE A N 1
ATOM 716 C CA . PHE A 1 96 ? 17.505 5.576 -26.391 1.00 92.06 96 PHE A CA 1
ATOM 717 C C . PHE A 1 96 ? 17.682 7.072 -26.656 1.00 92.06 96 PHE A C 1
ATOM 719 O O . PHE A 1 96 ? 16.823 7.862 -26.271 1.00 92.06 96 PHE A O 1
ATOM 726 N N . ALA A 1 97 ? 18.732 7.452 -27.385 1.00 93.25 97 ALA A N 1
ATOM 727 C CA . ALA A 1 97 ? 19.003 8.828 -27.788 1.00 93.25 97 ALA A CA 1
ATOM 728 C C . ALA A 1 97 ? 17.812 9.457 -28.531 1.00 93.25 97 ALA A C 1
ATOM 730 O O . ALA A 1 97 ? 17.453 10.598 -28.256 1.00 93.25 97 ALA A O 1
ATOM 731 N N . SER A 1 98 ? 17.126 8.691 -29.392 1.00 92.44 98 SER A N 1
ATOM 732 C CA . SER A 1 98 ? 15.932 9.156 -30.121 1.00 92.44 98 SER A CA 1
ATOM 733 C C . SER A 1 98 ? 14.734 9.519 -29.229 1.00 92.44 98 SER A C 1
ATOM 735 O O . SER A 1 98 ? 13.800 10.179 -29.685 1.00 92.44 98 SER A O 1
ATOM 737 N N . LYS A 1 99 ? 14.730 9.067 -27.968 1.00 91.44 99 LYS A N 1
ATOM 738 C CA . LYS A 1 99 ? 13.668 9.330 -26.985 1.00 91.44 99 LYS A CA 1
ATOM 739 C C . LYS A 1 99 ? 14.013 10.458 -26.016 1.00 91.44 99 LYS A C 1
ATOM 741 O O . LYS A 1 99 ? 13.150 10.855 -25.236 1.00 91.44 99 LYS A O 1
ATOM 746 N N . VAL A 1 100 ? 15.236 10.984 -26.063 1.00 93.00 100 VAL A N 1
ATOM 747 C CA . VAL A 1 100 ? 15.657 12.105 -25.221 1.00 93.00 100 VAL A CA 1
ATOM 748 C C . VAL A 1 100 ? 15.140 13.407 -25.826 1.00 93.00 100 VAL A C 1
ATOM 750 O O . VAL A 1 100 ? 15.523 13.806 -26.926 1.00 93.00 100 VAL A O 1
ATOM 753 N N . ALA A 1 101 ? 14.259 14.088 -25.097 1.00 93.62 101 ALA A N 1
ATOM 754 C CA . ALA A 1 101 ? 13.779 15.404 -25.494 1.00 93.62 101 ALA A CA 1
ATOM 755 C C . ALA A 1 101 ? 14.934 16.421 -25.466 1.00 93.62 101 ALA A C 1
ATOM 757 O O . ALA A 1 101 ? 15.648 16.523 -24.471 1.00 93.62 101 ALA A O 1
ATOM 758 N N . GLY A 1 102 ? 15.112 17.175 -26.555 1.00 92.81 102 GLY A N 1
ATOM 759 C CA . GLY A 1 102 ? 16.181 18.175 -26.667 1.00 92.81 102 GLY A CA 1
ATOM 760 C C . GLY A 1 102 ? 17.571 17.607 -26.980 1.00 92.81 102 GLY A C 1
ATOM 761 O O . GLY A 1 102 ? 18.559 18.317 -26.807 1.00 92.81 102 GLY A O 1
ATOM 762 N N . ALA A 1 103 ? 17.668 16.355 -27.440 1.00 93.69 103 ALA A N 1
ATOM 763 C CA . ALA A 1 103 ? 18.936 15.772 -27.873 1.00 93.69 103 ALA A CA 1
ATOM 764 C C . ALA A 1 103 ? 19.586 16.575 -29.025 1.00 93.69 103 ALA A C 1
ATOM 766 O O . ALA A 1 103 ? 18.869 17.070 -29.904 1.00 93.69 103 ALA A O 1
ATOM 767 N N . PRO A 1 104 ? 20.932 16.674 -29.078 1.00 94.62 104 PRO A N 1
ATOM 768 C CA . PRO A 1 104 ? 21.631 17.230 -30.233 1.00 94.62 104 PRO A CA 1
ATOM 769 C C . PRO A 1 104 ? 21.217 16.523 -31.528 1.00 94.62 104 PRO A C 1
ATOM 771 O O . PRO A 1 104 ? 21.044 15.304 -31.552 1.00 94.62 104 PRO A O 1
ATOM 774 N N . ALA A 1 105 ? 21.087 17.276 -32.622 1.00 91.50 105 ALA A N 1
ATOM 775 C CA . ALA A 1 105 ? 20.772 16.689 -33.920 1.00 91.50 105 ALA A CA 1
ATOM 776 C C . ALA A 1 105 ? 21.896 15.736 -34.381 1.00 91.50 105 ALA A C 1
ATOM 778 O O . ALA A 1 105 ? 23.075 16.031 -34.144 1.00 91.50 105 ALA A O 1
ATOM 779 N N . PRO A 1 106 ? 21.572 14.636 -35.088 1.00 87.00 106 PRO A N 1
ATOM 780 C CA . PRO A 1 106 ? 22.581 13.800 -35.729 1.00 87.00 106 PRO A CA 1
ATOM 781 C C . PRO A 1 106 ? 23.492 14.648 -36.632 1.00 87.00 106 PRO A C 1
ATOM 783 O O . PRO A 1 106 ? 23.017 15.317 -37.547 1.00 87.00 106 PRO A O 1
ATOM 786 N N . GLY A 1 107 ? 24.797 14.656 -36.343 1.00 89.50 107 GLY A N 1
ATOM 787 C CA . GLY A 1 107 ? 25.799 15.468 -37.052 1.00 89.50 107 GLY A CA 1
ATOM 788 C C . GLY A 1 107 ? 26.224 16.760 -36.344 1.00 89.50 107 GLY A C 1
ATOM 789 O O . GLY A 1 107 ? 27.210 17.373 -36.749 1.00 89.50 107 GLY A O 1
ATOM 790 N N . ALA A 1 108 ? 25.552 17.164 -35.261 1.00 94.19 108 ALA A N 1
ATOM 791 C CA . ALA A 1 108 ? 26.047 18.237 -34.402 1.00 94.19 108 ALA A CA 1
ATOM 792 C C . ALA A 1 108 ? 27.364 17.827 -33.719 1.00 94.19 108 ALA A C 1
ATOM 794 O O . ALA A 1 108 ? 27.547 16.665 -33.357 1.00 94.19 108 ALA A O 1
ATOM 795 N N . ALA A 1 109 ? 28.253 18.792 -33.460 1.00 96.06 109 ALA A N 1
ATOM 796 C CA . ALA A 1 109 ? 29.552 18.529 -32.826 1.00 96.06 109 ALA A CA 1
ATOM 797 C C . ALA A 1 109 ? 29.433 17.837 -31.452 1.00 96.06 109 ALA A C 1
ATOM 799 O O . ALA A 1 109 ? 30.286 17.035 -31.088 1.00 96.06 109 ALA A O 1
ATOM 800 N N . ALA A 1 110 ? 28.352 18.108 -30.712 1.00 95.06 110 ALA A N 1
ATOM 801 C CA . ALA A 1 110 ? 28.079 17.500 -29.410 1.00 95.06 110 ALA A CA 1
ATOM 802 C C . ALA A 1 110 ? 27.469 16.084 -29.490 1.00 95.06 110 ALA A C 1
ATOM 804 O O . ALA A 1 110 ? 27.424 15.384 -28.481 1.00 95.06 110 ALA A O 1
ATOM 805 N N . TYR A 1 111 ? 26.997 15.644 -30.664 1.00 94.75 111 TYR A N 1
ATOM 806 C CA . TYR A 1 111 ? 26.272 14.378 -30.815 1.00 94.75 111 TYR A CA 1
ATOM 807 C C . TYR A 1 111 ? 27.091 13.135 -30.413 1.00 94.75 111 TYR A C 1
ATOM 809 O O . TYR A 1 111 ? 26.540 12.286 -29.716 1.00 94.75 111 TYR A O 1
ATOM 817 N N . PRO A 1 112 ? 28.390 13.002 -30.765 1.00 96.25 112 PRO A N 1
ATOM 818 C CA . PRO A 1 112 ? 29.180 11.838 -30.359 1.00 96.25 112 PRO A CA 1
ATOM 819 C C . PRO A 1 112 ? 29.357 11.724 -28.841 1.00 96.25 112 PRO A C 1
ATOM 821 O O . PRO A 1 112 ? 29.258 10.625 -28.301 1.00 96.25 112 PRO A O 1
ATOM 824 N N . ALA A 1 113 ? 29.584 12.851 -28.156 1.00 96.44 113 ALA A N 1
ATOM 825 C CA . ALA A 1 113 ? 29.717 12.884 -26.699 1.00 96.44 113 ALA A CA 1
ATOM 826 C C . ALA A 1 113 ? 28.395 12.498 -26.022 1.00 96.44 113 ALA A C 1
ATOM 828 O O . ALA A 1 113 ? 28.368 11.591 -25.196 1.00 96.44 113 ALA A O 1
ATOM 829 N N . PHE A 1 114 ? 27.288 13.097 -26.467 1.00 96.75 114 PHE A N 1
ATOM 830 C CA . PHE A 1 114 ? 25.945 12.744 -26.010 1.00 96.75 114 PHE A CA 1
ATOM 831 C C . PHE A 1 114 ? 25.634 11.251 -26.202 1.00 96.75 114 PHE A C 1
ATOM 833 O O . PHE A 1 114 ? 25.154 10.587 -25.287 1.00 96.75 114 PHE A O 1
ATOM 840 N N . LEU A 1 115 ? 25.940 10.688 -27.375 1.00 96.88 115 LEU A N 1
ATOM 841 C CA . LEU A 1 115 ? 25.684 9.274 -27.647 1.00 96.88 115 LEU A CA 1
ATOM 842 C C . LEU A 1 115 ? 26.533 8.351 -26.758 1.00 96.88 115 LEU A C 1
ATOM 844 O O . LEU A 1 115 ? 26.047 7.305 -26.327 1.00 96.88 115 LEU A O 1
ATOM 848 N N . ALA A 1 116 ? 27.778 8.736 -26.461 1.00 97.00 116 ALA A N 1
ATOM 849 C CA . ALA A 1 116 ? 28.641 7.999 -25.542 1.00 97.00 116 ALA A CA 1
ATOM 850 C C . ALA A 1 116 ? 28.098 8.011 -24.101 1.00 97.00 116 ALA A C 1
ATOM 852 O O . ALA A 1 116 ? 28.128 6.976 -23.436 1.00 97.00 116 ALA A O 1
ATOM 853 N N . GLU A 1 117 ? 27.549 9.137 -23.637 1.00 96.94 117 GLU A N 1
ATOM 854 C CA . GLU A 1 117 ? 26.880 9.236 -22.331 1.00 96.94 117 GLU A CA 1
ATOM 855 C C . GLU A 1 117 ? 25.629 8.351 -22.264 1.00 96.94 117 GLU A C 1
ATOM 857 O O . GLU A 1 117 ? 25.454 7.589 -21.310 1.00 96.94 117 GLU A O 1
ATOM 862 N N . VAL A 1 118 ? 24.788 8.386 -23.305 1.00 96.94 118 VAL A N 1
ATOM 863 C CA . VAL A 1 118 ? 23.602 7.519 -23.409 1.00 96.94 118 VAL A CA 1
ATOM 864 C C . VAL A 1 118 ? 23.998 6.042 -23.379 1.00 96.94 118 VAL A C 1
ATOM 866 O O . VAL A 1 118 ? 23.352 5.247 -22.697 1.00 96.94 118 VAL A O 1
ATOM 869 N N . GLU A 1 119 ? 25.069 5.661 -24.077 1.00 97.44 119 GLU A N 1
ATOM 870 C CA . GLU A 1 119 ? 25.590 4.293 -24.050 1.00 97.44 119 GLU A CA 1
ATOM 871 C C . GLU A 1 119 ? 26.119 3.897 -22.665 1.00 97.44 119 GLU A C 1
ATOM 873 O O . GLU A 1 119 ? 25.890 2.767 -22.230 1.00 97.44 119 GLU A O 1
ATOM 878 N N . GLY A 1 120 ? 26.778 4.814 -21.951 1.00 96.81 120 GLY A N 1
ATOM 879 C CA . GLY A 1 120 ? 27.205 4.608 -20.566 1.00 96.81 120 GLY A CA 1
ATOM 880 C C . GLY A 1 120 ? 26.025 4.288 -19.647 1.00 96.81 120 GLY A C 1
ATOM 881 O O . GLY A 1 120 ? 25.988 3.218 -19.038 1.00 96.81 120 GLY A O 1
ATOM 882 N N . LEU A 1 121 ? 25.005 5.152 -19.638 1.00 95.75 121 LEU A N 1
ATOM 883 C CA . LEU A 1 121 ? 23.789 4.961 -18.837 1.00 95.75 121 LEU A CA 1
ATOM 884 C C . LEU A 1 121 ? 23.023 3.691 -19.228 1.00 95.75 121 LEU A C 1
ATOM 886 O O . LEU A 1 121 ? 22.493 2.984 -18.367 1.00 95.75 121 LEU A O 1
ATOM 890 N N . ARG A 1 122 ? 22.971 3.364 -20.526 1.00 96.44 122 ARG A N 1
ATOM 891 C CA . ARG A 1 122 ? 22.348 2.126 -21.010 1.00 96.44 122 ARG A CA 1
ATOM 892 C C . ARG A 1 122 ? 23.054 0.897 -20.438 1.00 96.44 122 ARG A C 1
ATOM 894 O O . ARG A 1 122 ? 22.368 -0.025 -19.998 1.00 96.44 122 ARG A O 1
ATOM 901 N N . LYS A 1 123 ? 24.392 0.869 -20.439 1.00 96.38 123 LYS A N 1
ATOM 902 C CA . LYS A 1 123 ? 25.171 -0.239 -19.860 1.00 96.38 123 LYS A CA 1
ATOM 903 C C . LYS A 1 123 ? 24.937 -0.360 -18.360 1.00 96.38 123 LYS A C 1
ATOM 905 O O . LYS A 1 123 ? 24.589 -1.442 -17.903 1.00 96.38 123 LYS A O 1
ATOM 910 N N . GLU A 1 124 ? 25.007 0.746 -17.622 1.00 95.69 124 GLU A N 1
ATOM 911 C CA . GLU A 1 124 ? 24.714 0.751 -16.182 1.00 95.69 124 GLU A CA 1
ATOM 912 C C . GLU A 1 124 ? 23.323 0.179 -15.881 1.00 95.69 124 GLU A C 1
ATOM 914 O O . GLU A 1 124 ? 23.164 -0.683 -15.014 1.00 95.69 124 GLU A O 1
ATOM 919 N N . LEU A 1 125 ? 22.306 0.595 -16.642 1.00 94.44 125 LEU A N 1
ATOM 920 C CA . LEU A 1 125 ? 20.948 0.080 -16.493 1.00 94.44 125 LEU A CA 1
ATOM 921 C C . LEU A 1 125 ? 20.840 -1.409 -16.869 1.00 94.44 125 LEU A C 1
ATOM 923 O O . LEU A 1 125 ? 20.115 -2.160 -16.212 1.00 94.44 125 LEU A O 1
ATOM 927 N N . ALA A 1 126 ? 21.542 -1.846 -17.916 1.00 94.75 126 ALA A N 1
ATOM 928 C CA . ALA A 1 126 ? 21.568 -3.239 -18.353 1.00 94.75 126 ALA A CA 1
ATOM 929 C C . ALA A 1 126 ? 22.241 -4.165 -17.323 1.00 94.75 126 ALA A C 1
ATOM 931 O O . ALA A 1 126 ? 21.770 -5.293 -17.124 1.00 94.75 126 ALA A O 1
ATOM 932 N N . ASP A 1 127 ? 23.286 -3.685 -16.652 1.00 95.75 127 ASP A N 1
ATOM 933 C CA . ASP A 1 127 ? 24.106 -4.462 -15.717 1.00 95.75 127 ASP A CA 1
ATOM 934 C C . ASP A 1 127 ? 23.576 -4.412 -14.276 1.00 95.75 127 ASP A C 1
ATOM 936 O O . ASP A 1 127 ? 23.823 -5.320 -13.481 1.00 95.75 127 ASP A O 1
ATOM 940 N N . CYS A 1 128 ? 22.767 -3.403 -13.942 1.00 94.56 128 CYS A N 1
ATOM 941 C CA . CYS A 1 128 ? 22.109 -3.282 -12.643 1.00 94.56 128 CYS A CA 1
ATOM 942 C C . CYS A 1 128 ? 21.274 -4.540 -12.305 1.00 94.56 128 CYS A C 1
ATOM 944 O O . CYS A 1 128 ? 20.596 -5.082 -13.192 1.00 94.56 128 CYS A O 1
ATOM 946 N N . PRO A 1 129 ? 21.266 -5.028 -11.044 1.00 94.56 129 PRO A N 1
ATOM 947 C CA . PRO A 1 129 ? 20.477 -6.188 -10.617 1.00 94.56 129 PRO A CA 1
ATOM 948 C C . PRO A 1 129 ? 18.965 -5.971 -10.752 1.00 94.56 129 PRO A C 1
ATOM 950 O O . PRO A 1 129 ? 18.480 -4.864 -10.978 1.00 94.56 129 PRO A O 1
ATOM 953 N N . ALA A 1 130 ? 18.196 -7.064 -10.671 1.00 95.00 130 ALA A N 1
ATOM 954 C CA . ALA A 1 130 ? 16.745 -6.968 -10.775 1.00 95.00 130 ALA A CA 1
ATOM 955 C C . ALA A 1 130 ? 16.148 -6.199 -9.616 1.00 95.00 130 ALA A C 1
ATOM 957 O O . ALA A 1 130 ? 16.489 -6.445 -8.463 1.00 95.00 130 ALA A O 1
ATOM 958 N N . PHE A 1 131 ? 15.246 -5.273 -9.945 1.00 95.31 131 PHE A N 1
ATOM 959 C CA . PHE A 1 131 ? 14.529 -4.558 -8.914 1.00 95.31 131 PHE A CA 1
ATOM 960 C C . PHE A 1 131 ? 13.625 -5.548 -8.191 1.00 95.31 131 PHE A C 1
ATOM 962 O O . PHE A 1 131 ? 12.757 -6.180 -8.805 1.00 95.31 131 PHE A O 1
ATOM 969 N N . ALA A 1 132 ? 13.841 -5.642 -6.887 1.00 95.31 132 ALA A N 1
ATOM 970 C CA . ALA A 1 132 ? 13.022 -6.380 -5.955 1.00 95.31 132 ALA A CA 1
ATOM 971 C C . ALA A 1 132 ? 12.810 -5.516 -4.702 1.00 95.31 132 ALA A C 1
ATOM 973 O O . ALA A 1 132 ? 13.721 -4.784 -4.301 1.00 95.31 132 ALA A O 1
ATOM 974 N N . PRO A 1 133 ? 11.623 -5.574 -4.078 1.00 96.00 133 PRO A N 1
ATOM 975 C CA . PRO A 1 133 ? 11.417 -4.958 -2.775 1.00 96.00 133 PRO A CA 1
ATOM 976 C C . PRO A 1 133 ? 12.259 -5.659 -1.698 1.00 96.00 133 PRO A C 1
ATOM 978 O O . PRO A 1 133 ? 12.694 -6.799 -1.872 1.00 96.00 133 PRO A O 1
ATOM 981 N N . GLY A 1 134 ? 12.447 -4.998 -0.553 1.00 95.69 134 GLY A N 1
ATOM 982 C CA . GLY A 1 134 ? 13.082 -5.620 0.612 1.00 95.69 134 GLY A CA 1
ATOM 983 C C . GLY A 1 134 ? 12.336 -6.879 1.074 1.00 95.69 134 GLY A C 1
ATOM 984 O O . GLY A 1 134 ? 11.130 -7.006 0.864 1.00 95.69 134 GLY A O 1
ATOM 985 N N . ALA A 1 135 ? 13.041 -7.807 1.728 1.00 95.44 135 ALA A N 1
ATOM 986 C CA . ALA A 1 135 ? 12.529 -9.149 2.025 1.00 95.44 135 ALA A CA 1
ATOM 987 C C . ALA A 1 135 ? 11.191 -9.162 2.794 1.00 95.44 135 ALA A C 1
ATOM 989 O O . ALA A 1 135 ? 10.292 -9.923 2.445 1.00 95.44 135 ALA A O 1
ATOM 990 N N . ALA A 1 136 ? 11.029 -8.292 3.797 1.00 96.06 136 ALA A N 1
ATOM 991 C CA . ALA A 1 136 ? 9.779 -8.166 4.552 1.00 96.06 136 ALA A CA 1
ATOM 992 C C . ALA A 1 136 ? 8.602 -7.728 3.665 1.00 96.06 136 ALA A C 1
ATOM 994 O O . ALA A 1 136 ? 7.536 -8.341 3.696 1.00 96.06 136 ALA A O 1
ATOM 995 N N . VAL A 1 137 ? 8.821 -6.722 2.813 1.00 97.25 137 VAL A N 1
ATOM 996 C CA . VAL A 1 137 ? 7.813 -6.229 1.862 1.00 97.25 137 VAL A CA 1
ATOM 997 C C . VAL A 1 137 ? 7.497 -7.293 0.812 1.00 97.25 137 VAL A C 1
ATOM 999 O O . VAL A 1 137 ? 6.334 -7.491 0.481 1.00 97.25 137 VAL A O 1
ATOM 1002 N N . ALA A 1 138 ? 8.506 -8.021 0.324 1.00 96.88 138 ALA A N 1
ATOM 1003 C CA . ALA A 1 138 ? 8.313 -9.111 -0.628 1.00 96.88 138 ALA A CA 1
ATOM 1004 C C . ALA A 1 138 ? 7.406 -10.214 -0.058 1.00 96.88 138 ALA A C 1
ATOM 1006 O O . ALA A 1 138 ? 6.513 -10.692 -0.755 1.00 96.88 138 ALA A O 1
ATOM 1007 N N . ARG A 1 139 ? 7.596 -10.588 1.215 1.00 96.88 139 ARG A N 1
ATOM 1008 C CA . ARG A 1 139 ? 6.7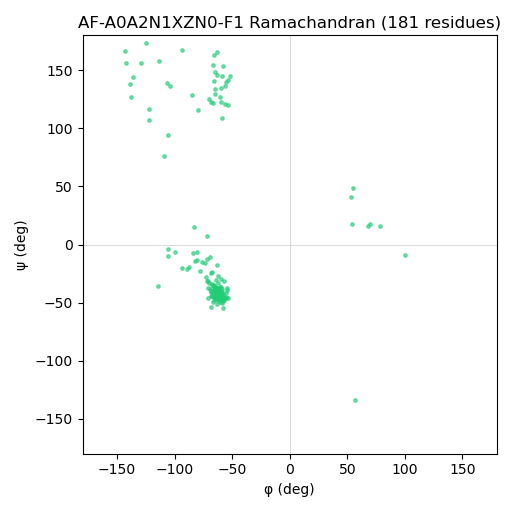47 -11.575 1.898 1.00 96.88 139 ARG A CA 1
ATOM 1009 C C . ARG A 1 139 ? 5.329 -11.067 2.133 1.00 96.88 139 ARG A C 1
ATOM 1011 O O . ARG A 1 139 ? 4.388 -11.807 1.874 1.00 96.88 139 ARG A O 1
ATOM 1018 N N . ALA A 1 140 ? 5.170 -9.821 2.579 1.00 97.50 140 ALA A N 1
ATOM 1019 C CA . ALA A 1 140 ? 3.849 -9.220 2.760 1.00 97.50 140 ALA A CA 1
ATOM 1020 C C . ALA A 1 140 ? 3.081 -9.126 1.430 1.00 97.50 140 ALA A C 1
ATOM 1022 O O . ALA A 1 140 ? 1.916 -9.508 1.366 1.00 97.50 140 ALA A O 1
ATOM 1023 N N . LEU A 1 141 ? 3.749 -8.695 0.352 1.00 98.06 141 LEU A N 1
ATOM 1024 C CA . LEU A 1 141 ? 3.173 -8.672 -0.993 1.00 98.06 141 LEU A CA 1
ATOM 1025 C C . LEU A 1 141 ? 2.781 -10.080 -1.451 1.00 98.06 141 LEU A C 1
ATOM 1027 O O . LEU A 1 141 ? 1.684 -10.265 -1.969 1.00 98.06 141 LEU A O 1
ATOM 1031 N N . ALA A 1 142 ? 3.651 -11.073 -1.247 1.00 97.62 142 ALA A N 1
ATOM 1032 C CA . ALA A 1 142 ? 3.363 -12.457 -1.611 1.00 97.62 142 ALA A CA 1
ATOM 1033 C C . ALA A 1 142 ? 2.149 -13.009 -0.850 1.00 97.62 142 ALA A C 1
ATOM 1035 O O . ALA A 1 142 ? 1.295 -13.630 -1.474 1.00 97.62 142 ALA A O 1
ATOM 1036 N N . ALA A 1 143 ? 2.043 -12.744 0.456 1.00 97.75 143 ALA A N 1
ATOM 1037 C CA . ALA A 1 143 ? 0.885 -13.127 1.263 1.00 97.75 143 ALA A CA 1
ATOM 1038 C C . ALA A 1 143 ? -0.397 -12.450 0.758 1.00 97.75 143 ALA A C 1
ATOM 1040 O O . ALA A 1 143 ? -1.380 -13.127 0.483 1.00 97.75 143 ALA A O 1
ATOM 1041 N N . LEU A 1 144 ? -0.373 -11.135 0.511 1.00 98.38 144 LEU A N 1
ATOM 1042 C CA . LEU A 1 144 ? -1.523 -10.420 -0.052 1.00 98.38 144 LEU A CA 1
ATOM 1043 C C . LEU A 1 144 ? -1.952 -11.007 -1.406 1.00 98.38 144 LEU A C 1
ATOM 1045 O O . LEU A 1 144 ? -3.141 -11.199 -1.653 1.00 98.38 144 LEU A O 1
ATOM 1049 N N . ARG A 1 145 ? -0.991 -11.335 -2.276 1.00 98.19 145 ARG A N 1
ATOM 1050 C CA . ARG A 1 145 ? -1.238 -11.871 -3.624 1.00 98.19 145 ARG A CA 1
ATOM 1051 C C . ARG A 1 145 ? -1.756 -13.311 -3.642 1.00 98.19 145 ARG A C 1
ATOM 1053 O O . ARG A 1 145 ? -2.246 -13.736 -4.684 1.00 98.19 145 ARG A O 1
ATOM 1060 N N . GLN A 1 146 ? -1.709 -14.035 -2.522 1.00 98.12 146 GLN A N 1
ATOM 1061 C CA . GLN A 1 146 ? -2.419 -15.314 -2.384 1.00 98.12 146 GLN A CA 1
ATOM 1062 C C . GLN A 1 146 ? -3.940 -15.127 -2.367 1.00 98.12 146 GLN A C 1
ATOM 1064 O O . GLN A 1 146 ? -4.661 -16.044 -2.749 1.00 98.12 146 GLN A O 1
ATOM 1069 N N . HIS A 1 147 ? -4.418 -13.941 -1.973 1.00 98.19 147 HIS A N 1
ATOM 1070 C CA . HIS A 1 147 ? -5.845 -13.665 -1.804 1.00 98.19 147 HIS A CA 1
ATOM 1071 C C . HIS A 1 147 ? -6.381 -12.626 -2.788 1.00 98.19 147 HIS A C 1
ATOM 1073 O O . HIS A 1 147 ? -7.509 -12.745 -3.255 1.00 98.19 147 HIS A O 1
ATOM 1079 N N . ILE A 1 148 ? -5.577 -11.612 -3.122 1.00 98.19 148 ILE A N 1
ATOM 1080 C CA . ILE A 1 148 ? -5.977 -10.497 -3.987 1.00 98.19 148 ILE A CA 1
ATOM 1081 C C . ILE A 1 148 ? -5.037 -10.435 -5.185 1.00 98.19 148 ILE A C 1
ATOM 1083 O O . ILE A 1 148 ? -3.886 -10.003 -5.073 1.00 98.19 148 ILE A O 1
ATOM 1087 N N . ALA A 1 149 ? -5.533 -10.826 -6.357 1.00 97.81 149 ALA A N 1
ATOM 1088 C CA . ALA A 1 149 ? -4.769 -10.769 -7.599 1.00 97.81 149 ALA A CA 1
ATOM 1089 C C . ALA A 1 149 ? -4.472 -9.322 -8.026 1.00 97.81 149 ALA A C 1
ATOM 1091 O O . ALA A 1 149 ? -5.239 -8.403 -7.725 1.00 97.81 149 ALA A O 1
ATOM 1092 N N . PHE A 1 150 ? -3.397 -9.131 -8.797 1.00 97.94 150 PHE A N 1
ATOM 1093 C CA . PHE A 1 150 ? -3.151 -7.876 -9.514 1.00 97.94 150 PHE A CA 1
ATOM 1094 C C . PHE A 1 150 ? -4.383 -7.486 -10.344 1.00 97.94 150 PHE A C 1
ATOM 1096 O O . PHE A 1 150 ? -5.096 -8.353 -10.863 1.00 97.94 150 PHE A O 1
ATOM 1103 N N . MET A 1 151 ? -4.650 -6.187 -10.450 1.00 96.81 151 MET A N 1
ATOM 1104 C CA . MET A 1 151 ? -5.791 -5.665 -11.197 1.00 96.81 151 MET A CA 1
ATOM 1105 C C . MET A 1 151 ? -5.308 -5.045 -12.519 1.00 96.81 151 MET A C 1
ATOM 1107 O O . MET A 1 151 ? -4.876 -3.895 -12.517 1.00 96.81 151 MET A O 1
ATOM 1111 N N . PRO A 1 152 ? -5.312 -5.786 -13.644 1.00 95.56 152 PRO A N 1
ATOM 1112 C CA . PRO A 1 152 ? -4.831 -5.264 -14.927 1.00 95.56 152 PRO A CA 1
ATOM 1113 C C . PRO A 1 152 ? -5.839 -4.345 -15.630 1.00 95.56 152 PRO A C 1
ATOM 1115 O O . PRO A 1 152 ? -5.445 -3.539 -16.467 1.00 95.56 152 PRO A O 1
ATOM 1118 N N . VAL A 1 153 ? -7.122 -4.492 -15.303 1.00 96.25 153 VAL A N 1
ATOM 1119 C CA . VAL A 1 153 ? -8.260 -3.703 -15.792 1.00 96.25 153 VAL A CA 1
ATOM 1120 C C . VAL A 1 153 ? -9.235 -3.514 -14.637 1.00 96.25 153 VAL A C 1
ATOM 1122 O O . VAL A 1 153 ? -9.230 -4.326 -13.703 1.00 96.25 153 VAL A O 1
ATOM 1125 N N . ASP A 1 154 ? -10.060 -2.474 -14.691 1.00 97.12 154 ASP A N 1
ATOM 1126 C CA . ASP A 1 154 ? -11.022 -2.172 -13.641 1.00 97.12 154 ASP A CA 1
ATOM 1127 C C . ASP A 1 154 ? -11.963 -3.356 -13.380 1.00 97.12 154 ASP A C 1
ATOM 1129 O O . ASP A 1 154 ? -12.479 -4.013 -14.289 1.00 97.12 154 ASP A O 1
ATOM 1133 N N . ARG A 1 155 ? -12.196 -3.623 -12.093 1.00 96.00 155 ARG A N 1
ATOM 1134 C CA . ARG A 1 155 ? -13.161 -4.614 -11.609 1.00 96.00 155 ARG A CA 1
ATOM 1135 C C . ARG A 1 155 ? -13.847 -4.118 -10.343 1.00 96.00 155 ARG A C 1
ATOM 1137 O O . ARG A 1 155 ? -13.388 -3.170 -9.707 1.00 96.00 155 ARG A O 1
ATOM 1144 N N . ALA A 1 156 ? -14.930 -4.787 -9.954 1.00 96.44 156 ALA A N 1
ATOM 1145 C CA . ALA A 1 156 ? -15.535 -4.574 -8.644 1.00 96.44 156 ALA A CA 1
ATOM 1146 C C . ALA A 1 156 ? -14.520 -4.907 -7.535 1.00 96.44 156 ALA A C 1
ATOM 1148 O O . ALA A 1 156 ? -13.932 -5.987 -7.538 1.00 96.44 156 ALA A O 1
ATOM 1149 N N . MET A 1 157 ? -14.304 -3.967 -6.610 1.00 96.62 157 MET A N 1
ATOM 1150 C CA . MET A 1 157 ? -13.269 -4.073 -5.570 1.00 96.62 157 MET A CA 1
ATOM 1151 C C . MET A 1 157 ? -13.828 -4.378 -4.180 1.00 96.62 157 MET A C 1
ATOM 1153 O O . MET A 1 157 ? -13.053 -4.550 -3.250 1.00 96.62 157 MET A O 1
ATOM 1157 N N . ASP A 1 158 ? -15.147 -4.442 -3.992 1.00 95.75 158 ASP A N 1
ATOM 1158 C CA . ASP A 1 158 ? -15.750 -4.659 -2.671 1.00 95.75 158 ASP A CA 1
ATOM 1159 C C . ASP A 1 158 ? -15.314 -5.996 -2.045 1.00 95.75 158 ASP A C 1
ATOM 1161 O O . ASP A 1 158 ? -15.069 -6.064 -0.839 1.00 95.75 158 ASP A O 1
ATOM 1165 N N . GLY A 1 159 ? -15.157 -7.040 -2.868 1.00 97.56 159 GLY A N 1
ATOM 1166 C CA . GLY A 1 159 ? -14.605 -8.330 -2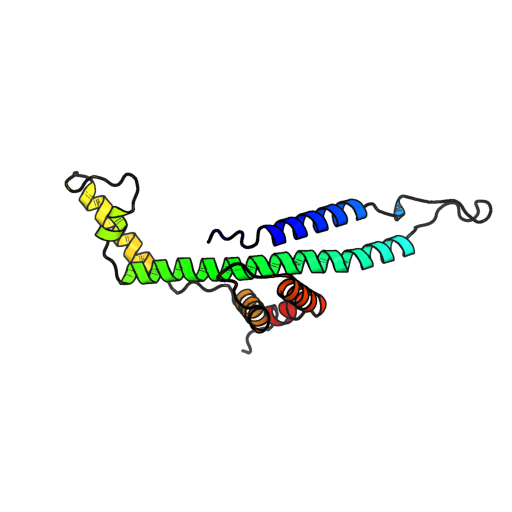.453 1.00 97.56 159 GLY A CA 1
ATOM 1167 C C . GLY A 1 159 ? -13.131 -8.234 -2.056 1.00 97.56 159 GLY A C 1
ATOM 1168 O O . GLY A 1 159 ? -12.769 -8.660 -0.960 1.00 97.56 159 GLY A O 1
ATOM 1169 N N . ASP A 1 160 ? -12.307 -7.614 -2.904 1.00 97.75 160 ASP A N 1
ATOM 1170 C CA . ASP A 1 160 ? -10.872 -7.423 -2.652 1.00 97.75 160 ASP A CA 1
ATOM 1171 C C . ASP A 1 160 ? -10.631 -6.596 -1.381 1.00 97.75 160 ASP A C 1
ATOM 1173 O O . ASP A 1 160 ? -9.805 -6.953 -0.546 1.00 97.75 160 ASP A O 1
ATOM 1177 N N . ILE A 1 161 ? -11.400 -5.521 -1.189 1.00 97.50 161 ILE A N 1
ATOM 1178 C CA . ILE A 1 161 ? -11.326 -4.660 -0.005 1.00 97.50 161 ILE A CA 1
ATOM 1179 C C . ILE A 1 161 ? -11.719 -5.445 1.247 1.00 97.50 161 ILE A C 1
ATOM 1181 O O . ILE A 1 161 ? -11.031 -5.355 2.261 1.00 97.50 161 ILE A O 1
ATOM 1185 N N . ARG A 1 162 ? -12.789 -6.248 1.196 1.00 98.00 162 ARG A N 1
ATOM 1186 C CA . ARG A 1 162 ? -13.215 -7.077 2.336 1.00 98.00 162 ARG A CA 1
ATOM 1187 C C . ARG A 1 162 ? -12.125 -8.059 2.757 1.00 98.00 162 ARG A C 1
ATOM 1189 O O . ARG A 1 162 ? -11.860 -8.200 3.947 1.00 98.00 162 ARG A O 1
ATOM 1196 N N . VAL A 1 163 ? -11.476 -8.695 1.786 1.00 98.31 163 VAL A N 1
ATOM 1197 C CA . VAL A 1 163 ? -10.336 -9.587 2.025 1.00 98.31 163 VAL A CA 1
ATOM 1198 C C . VAL A 1 163 ? -9.148 -8.812 2.596 1.00 98.31 163 VAL A C 1
ATOM 1200 O O . VAL A 1 163 ? -8.560 -9.241 3.584 1.00 98.31 163 VAL A O 1
ATOM 1203 N N . ALA A 1 164 ? -8.820 -7.641 2.045 1.00 98.12 164 ALA A N 1
ATOM 1204 C CA . ALA A 1 164 ? -7.728 -6.810 2.550 1.00 98.12 164 ALA A CA 1
ATOM 1205 C C . ALA A 1 164 ? -7.946 -6.422 4.023 1.00 98.12 164 ALA A C 1
ATOM 1207 O O . ALA A 1 164 ? -7.012 -6.494 4.819 1.00 98.12 164 ALA A O 1
ATOM 1208 N N . VAL A 1 165 ? -9.181 -6.087 4.407 1.00 98.25 165 VAL A N 1
ATOM 1209 C CA . VAL A 1 165 ? -9.551 -5.809 5.804 1.00 98.25 165 VAL A CA 1
ATOM 1210 C C . VAL A 1 165 ? -9.329 -7.035 6.688 1.00 98.25 165 VAL A C 1
ATOM 1212 O O . VAL A 1 165 ? -8.674 -6.920 7.719 1.00 98.25 165 VAL A O 1
ATOM 1215 N N . GLN A 1 166 ? -9.777 -8.220 6.265 1.00 98.19 166 GLN A N 1
ATOM 1216 C CA . GLN A 1 166 ? -9.558 -9.464 7.016 1.00 98.19 166 GLN A CA 1
ATOM 1217 C C . GLN A 1 166 ? -8.067 -9.776 7.214 1.00 98.19 166 GLN A C 1
ATOM 1219 O O . GLN A 1 166 ? -7.659 -10.260 8.272 1.00 98.19 166 GLN A O 1
ATOM 1224 N N . LEU A 1 167 ? -7.230 -9.479 6.219 1.00 98.19 167 LEU A N 1
ATOM 1225 C CA . LEU A 1 167 ? -5.780 -9.662 6.308 1.00 98.19 167 LEU A CA 1
ATOM 1226 C C . LEU A 1 167 ? -5.122 -8.702 7.312 1.00 98.19 167 LEU A C 1
ATOM 1228 O O . LEU A 1 167 ? -4.172 -9.097 7.995 1.00 98.19 167 LEU A O 1
ATOM 1232 N N . ILE A 1 168 ? -5.633 -7.471 7.432 1.00 97.56 168 ILE A N 1
ATOM 1233 C CA . ILE A 1 168 ? -5.218 -6.519 8.471 1.00 97.56 168 ILE A CA 1
ATOM 1234 C C . ILE A 1 168 ? -5.666 -7.005 9.851 1.00 97.56 168 ILE A C 1
ATOM 1236 O O . ILE A 1 168 ? -4.832 -7.153 10.741 1.00 97.56 168 ILE A O 1
ATOM 1240 N N . GLU A 1 169 ? -6.958 -7.293 10.021 1.00 96.56 169 GLU A N 1
ATOM 1241 C CA . GLU A 1 169 ? -7.548 -7.662 11.315 1.00 96.56 169 GLU A CA 1
ATOM 1242 C C . GLU A 1 169 ? -6.967 -8.969 11.866 1.00 96.56 169 GLU A C 1
ATOM 1244 O O . GLU A 1 169 ? -6.703 -9.091 13.061 1.00 96.56 169 GLU A O 1
ATOM 1249 N N . SER A 1 170 ? -6.698 -9.943 10.995 1.00 97.38 170 SER A N 1
ATOM 1250 C CA . SER A 1 170 ? -6.053 -11.198 11.388 1.00 97.38 170 SER A CA 1
ATOM 1251 C C . SER A 1 170 ? -4.561 -11.044 11.691 1.00 97.38 170 SER A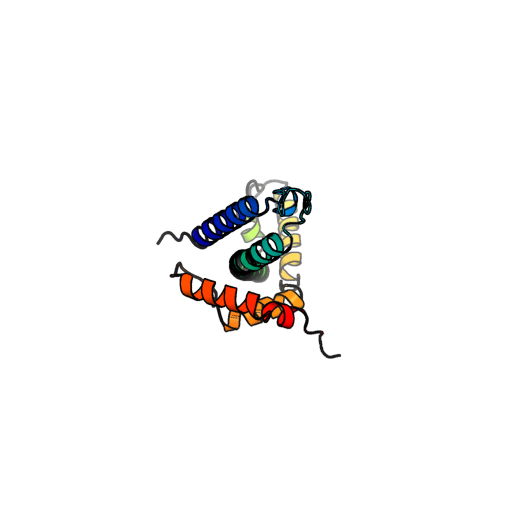 C 1
ATOM 1253 O O . SER A 1 170 ? -3.970 -11.959 12.270 1.00 97.38 170 SER A O 1
ATOM 1255 N N . GLY A 1 171 ? -3.921 -9.943 11.281 1.00 97.12 171 GLY A N 1
ATOM 1256 C CA . GLY A 1 171 ? -2.477 -9.721 11.389 1.00 97.12 171 GLY A CA 1
ATOM 1257 C C . GLY A 1 171 ? -1.628 -10.607 10.467 1.00 97.12 171 GLY A C 1
ATOM 1258 O O . GLY A 1 171 ? -0.432 -10.774 10.713 1.00 97.12 171 GLY A O 1
ATOM 1259 N N . GLU A 1 172 ? -2.215 -11.213 9.431 1.00 97.19 172 GLU A N 1
ATOM 1260 C CA . GLU A 1 172 ? -1.516 -12.134 8.524 1.00 97.19 172 GLU A CA 1
ATOM 1261 C C . GLU A 1 172 ? -0.344 -11.459 7.803 1.00 97.19 172 GLU A C 1
ATOM 1263 O O . GLU A 1 172 ? 0.770 -11.988 7.799 1.00 97.19 172 GLU A O 1
ATOM 1268 N N . LEU A 1 173 ? -0.563 -10.255 7.268 1.00 95.81 173 LEU A N 1
ATOM 1269 C CA . LEU A 1 173 ? 0.472 -9.511 6.543 1.00 95.81 173 LEU A CA 1
ATOM 1270 C C . LEU A 1 173 ? 1.632 -9.109 7.455 1.00 95.81 173 LEU A C 1
ATOM 1272 O O . LEU A 1 173 ? 2.792 -9.171 7.045 1.00 95.81 173 LEU A O 1
ATOM 1276 N N . LEU A 1 174 ? 1.329 -8.751 8.706 1.00 96.00 174 LEU A N 1
ATOM 1277 C CA . LEU A 1 174 ? 2.342 -8.415 9.701 1.00 96.00 174 LEU A CA 1
ATOM 1278 C C . LEU A 1 174 ? 3.201 -9.637 10.039 1.00 96.00 174 LEU A C 1
ATOM 1280 O O . LEU A 1 174 ? 4.429 -9.550 10.003 1.00 96.00 174 LEU A O 1
ATOM 1284 N N . ARG A 1 175 ? 2.571 -10.792 10.290 1.00 97.00 175 ARG A N 1
ATOM 1285 C CA . ARG A 1 175 ? 3.294 -12.049 10.526 1.00 97.00 175 ARG A CA 1
ATOM 1286 C C . ARG A 1 175 ? 4.166 -12.421 9.332 1.00 97.00 175 ARG A C 1
ATOM 1288 O O . ARG A 1 175 ? 5.331 -12.749 9.528 1.00 97.00 175 ARG A O 1
ATOM 1295 N N . ALA A 1 176 ? 3.646 -12.312 8.108 1.00 95.75 176 ALA A N 1
ATOM 1296 C CA . ALA A 1 176 ? 4.410 -12.575 6.890 1.00 95.75 176 ALA A CA 1
ATOM 1297 C C . ALA A 1 176 ? 5.637 -11.652 6.765 1.00 95.75 176 ALA A C 1
ATOM 1299 O O . ALA A 1 176 ? 6.737 -12.105 6.433 1.00 95.75 176 ALA A O 1
ATOM 1300 N N . ALA A 1 177 ? 5.482 -10.364 7.079 1.00 94.75 177 ALA A N 1
ATOM 1301 C CA . ALA A 1 177 ? 6.578 -9.401 7.061 1.00 94.75 177 ALA A CA 1
ATOM 1302 C C . ALA A 1 177 ? 7.654 -9.712 8.116 1.00 94.75 177 ALA A C 1
ATOM 1304 O O . ALA A 1 177 ? 8.843 -9.565 7.829 1.00 94.75 177 ALA A O 1
ATOM 1305 N N . GLN A 1 178 ? 7.256 -10.186 9.298 1.00 94.44 178 GLN A N 1
ATOM 1306 C CA . GLN A 1 178 ? 8.140 -10.429 10.443 1.00 94.44 178 GLN A CA 1
ATOM 1307 C C . GLN A 1 178 ? 8.866 -11.781 10.429 1.00 94.44 178 GLN A C 1
ATOM 1309 O O . GLN A 1 178 ? 9.744 -11.982 11.261 1.00 94.44 178 GLN A O 1
ATOM 1314 N N . VAL A 1 179 ? 8.555 -12.700 9.504 1.00 84.62 179 VAL A N 1
ATOM 1315 C CA . VAL A 1 179 ? 9.284 -13.978 9.410 1.00 84.62 179 VAL A CA 1
ATOM 1316 C C . VAL A 1 179 ? 10.774 -13.712 9.166 1.00 84.62 179 VAL A C 1
ATOM 1318 O O . VAL A 1 179 ? 11.166 -13.281 8.078 1.00 84.62 179 VAL A O 1
ATOM 1321 N N . GLU A 1 180 ? 11.611 -13.970 10.167 1.00 72.12 180 GLU A N 1
ATOM 1322 C CA . GLU A 1 180 ? 13.062 -13.923 10.006 1.00 72.12 180 GLU A CA 1
ATOM 1323 C C . GLU A 1 180 ? 13.518 -15.040 9.054 1.00 72.12 180 GLU A C 1
ATOM 1325 O O . GLU A 1 180 ? 12.962 -16.146 9.076 1.00 72.12 180 GLU A O 1
ATOM 1330 N N . PRO A 1 181 ? 14.502 -14.777 8.176 1.00 60.00 181 PRO A N 1
ATOM 1331 C CA . PRO A 1 181 ? 15.082 -15.836 7.367 1.00 60.00 181 PRO A CA 1
ATOM 1332 C C . PRO A 1 181 ? 15.684 -16.882 8.310 1.00 60.00 181 PRO A C 1
ATOM 1334 O O . PRO A 1 181 ? 16.525 -16.552 9.142 1.00 60.00 181 PRO A O 1
ATOM 1337 N N . ARG A 1 182 ? 15.235 -18.140 8.198 1.00 55.62 182 ARG A N 1
ATOM 1338 C CA . ARG A 1 182 ? 15.889 -19.257 8.889 1.00 55.62 182 ARG A CA 1
ATOM 1339 C C . ARG A 1 182 ? 17.362 -19.262 8.463 1.00 55.62 182 ARG A C 1
ATOM 1341 O O . ARG A 1 182 ? 17.629 -19.320 7.264 1.00 55.62 182 ARG A O 1
ATOM 1348 N N . SER A 1 183 ? 18.252 -19.129 9.447 1.00 45.44 183 SER A N 1
ATOM 1349 C CA . SER A 1 183 ? 19.713 -19.188 9.313 1.00 45.44 183 SER A CA 1
ATOM 1350 C C . SER A 1 183 ? 20.183 -20.530 8.779 1.00 45.44 183 SER A C 1
ATOM 1352 O O . SER A 1 183 ? 19.598 -21.540 9.242 1.00 45.44 183 SER A O 1
#

Mean predicted aligned error: 5.19 Å